Protein AF-A0A3Z6A958-F1 (afdb_monomer)

Radius of gyration: 29.56 Å; Cα contacts (8 Å, |Δi|>4): 292; chains: 1; bounding box: 75×60×80 Å

Structure (mmCIF, N/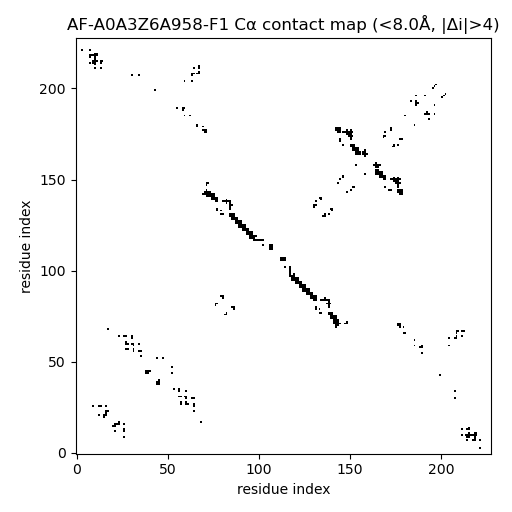CA/C/O backbone):
data_AF-A0A3Z6A958-F1
#
_entry.id   AF-A0A3Z6A958-F1
#
loop_
_atom_site.group_PDB
_atom_site.id
_atom_site.type_symbol
_atom_site.label_atom_id
_atom_site.label_alt_id
_atom_site.label_comp_id
_atom_site.label_asym_id
_atom_site.label_entity_id
_atom_site.label_seq_id
_atom_site.pdbx_PDB_ins_code
_atom_site.Cartn_x
_atom_site.Cartn_y
_atom_site.Cartn_z
_atom_site.occupancy
_atom_site.B_iso_or_equiv
_atom_site.auth_seq_id
_atom_site.auth_comp_id
_atom_site.auth_asym_id
_atom_site.auth_atom_id
_atom_site.pdbx_PDB_model_num
ATOM 1 N N . LEU A 1 1 ? -32.229 -8.978 11.323 1.00 48.47 1 LEU A N 1
ATOM 2 C CA . LEU A 1 1 ? -31.078 -8.411 10.575 1.00 48.47 1 LEU A CA 1
ATOM 3 C C . LEU A 1 1 ? -30.697 -6.966 10.968 1.00 48.47 1 LEU A C 1
ATOM 5 O O . LEU A 1 1 ? -29.760 -6.450 10.383 1.00 48.47 1 LEU A O 1
ATOM 9 N N . GLY A 1 2 ? -31.344 -6.311 11.951 1.00 54.34 2 GLY A N 1
ATOM 10 C CA . GLY A 1 2 ? -31.172 -4.860 12.199 1.00 54.34 2 GLY A CA 1
ATOM 11 C C . GLY A 1 2 ? -30.185 -4.408 13.294 1.00 54.34 2 GLY A C 1
ATOM 12 O O . GLY A 1 2 ? -29.909 -3.221 13.377 1.00 54.34 2 GLY A O 1
ATOM 13 N N . LEU A 1 3 ? -29.645 -5.309 14.132 1.00 41.78 3 LEU A N 1
ATOM 14 C CA . LEU A 1 3 ? -28.742 -4.956 15.256 1.00 41.78 3 LEU A CA 1
ATOM 15 C C . LEU A 1 3 ? -27.307 -5.493 15.099 1.00 41.78 3 LEU A C 1
ATOM 17 O O . LEU A 1 3 ? -26.349 -4.838 15.499 1.00 41.78 3 LEU A O 1
ATOM 21 N N . LEU A 1 4 ? -27.143 -6.674 14.491 1.00 44.53 4 LEU A N 1
ATOM 22 C CA . LEU A 1 4 ? -25.826 -7.264 14.200 1.00 44.53 4 LEU A CA 1
ATOM 23 C C . LEU A 1 4 ? -25.116 -6.545 13.043 1.00 44.53 4 LEU A C 1
ATOM 25 O O . LEU A 1 4 ? -23.900 -6.385 13.072 1.00 44.53 4 LEU A O 1
ATOM 29 N N . THR A 1 5 ? -25.881 -6.041 12.072 1.00 52.69 5 THR A N 1
ATOM 30 C CA . THR A 1 5 ? -25.389 -5.198 10.972 1.00 52.69 5 THR A CA 1
ATOM 31 C C . THR A 1 5 ? -24.894 -3.841 11.468 1.00 52.69 5 THR A C 1
ATOM 33 O O . THR A 1 5 ? -23.894 -3.358 10.958 1.00 52.69 5 THR A O 1
ATOM 36 N N . ALA A 1 6 ? -25.500 -3.268 12.517 1.00 59.22 6 ALA A N 1
ATOM 37 C CA . ALA A 1 6 ? -25.081 -1.979 13.076 1.00 59.22 6 ALA A CA 1
ATOM 38 C C . ALA A 1 6 ? -23.688 -2.038 13.735 1.00 59.22 6 ALA A C 1
ATOM 40 O O . ALA A 1 6 ? -22.902 -1.106 13.601 1.00 59.22 6 ALA A O 1
ATOM 41 N N . LYS A 1 7 ? -23.347 -3.151 14.408 1.00 59.34 7 LYS A N 1
ATOM 42 C CA . LYS A 1 7 ? -22.018 -3.349 15.025 1.00 59.34 7 LYS A CA 1
ATOM 43 C C . LYS A 1 7 ? -20.915 -3.669 14.013 1.00 59.34 7 LYS A C 1
ATOM 45 O O . LYS A 1 7 ? -19.754 -3.425 14.306 1.00 59.34 7 LYS A O 1
ATOM 50 N N . ALA A 1 8 ? -21.267 -4.214 12.849 1.00 79.75 8 ALA A N 1
ATOM 51 C CA . ALA A 1 8 ? -20.329 -4.575 11.785 1.00 79.75 8 ALA A CA 1
ATOM 52 C C . ALA A 1 8 ? -20.309 -3.570 10.617 1.00 79.75 8 ALA A C 1
ATOM 54 O O . ALA A 1 8 ? -19.552 -3.767 9.669 1.00 79.75 8 ALA A O 1
ATOM 55 N N . ALA A 1 9 ? -21.128 -2.512 10.669 1.00 86.81 9 ALA A N 1
ATOM 56 C CA . ALA A 1 9 ? -21.375 -1.604 9.547 1.00 86.81 9 ALA A CA 1
ATOM 57 C C . ALA A 1 9 ? -20.080 -1.027 8.961 1.00 86.81 9 ALA A C 1
ATOM 59 O O . ALA A 1 9 ? -19.854 -1.122 7.760 1.00 86.81 9 ALA A O 1
ATOM 60 N N . VAL A 1 10 ? -19.182 -0.540 9.823 1.00 90.25 10 VAL A N 1
ATOM 61 C CA . VAL A 1 10 ? -17.884 0.016 9.411 1.00 90.25 10 VAL A CA 1
ATOM 62 C C . VAL A 1 10 ? -17.030 -1.026 8.687 1.00 90.25 10 VAL A C 1
ATOM 64 O O . VAL A 1 10 ? -16.461 -0.728 7.642 1.00 90.25 10 VAL A O 1
ATOM 67 N N . GLY A 1 11 ? -16.945 -2.252 9.210 1.00 90.44 11 GLY A N 1
ATOM 68 C CA . GLY A 1 11 ? -16.183 -3.332 8.579 1.00 90.44 11 GLY A CA 1
ATOM 69 C C . GLY A 1 11 ? -16.756 -3.760 7.225 1.00 90.44 11 GLY A C 1
ATOM 70 O O . GLY A 1 11 ? -15.995 -4.030 6.295 1.00 90.44 11 GLY A O 1
ATOM 71 N N . ILE A 1 12 ? -18.086 -3.761 7.087 1.00 89.44 12 ILE A N 1
ATOM 72 C CA . ILE A 1 12 ? -18.773 -4.031 5.815 1.00 89.44 12 ILE A CA 1
ATOM 73 C C . ILE A 1 12 ? -18.492 -2.906 4.810 1.00 89.44 12 ILE A C 1
ATOM 75 O O . ILE A 1 12 ? -18.121 -3.182 3.671 1.00 89.44 12 ILE A O 1
ATOM 79 N N . GLU A 1 13 ? -18.618 -1.644 5.219 1.00 91.19 13 GLU A N 1
ATOM 80 C CA . GLU A 1 13 ? -18.316 -0.493 4.362 1.00 91.19 13 GLU A CA 1
ATOM 81 C C . GLU A 1 13 ? -16.844 -0.461 3.939 1.00 91.19 13 GLU A C 1
ATOM 83 O O . GLU A 1 13 ? -16.556 -0.219 2.768 1.00 91.19 13 GLU A O 1
ATOM 88 N N . LEU A 1 14 ? -15.915 -0.772 4.849 1.00 91.38 14 LEU A N 1
ATOM 89 C CA . LEU A 1 14 ? -14.487 -0.922 4.556 1.00 91.38 14 LEU A CA 1
ATOM 90 C C . LEU A 1 14 ? -14.254 -1.961 3.455 1.00 91.38 14 LEU A C 1
ATOM 92 O O . LEU A 1 14 ? -13.566 -1.670 2.473 1.00 91.38 14 LEU A O 1
ATOM 96 N N . TYR A 1 15 ? -14.867 -3.141 3.590 1.00 88.81 15 TYR A N 1
ATOM 97 C CA . TYR A 1 15 ? -14.778 -4.212 2.600 1.00 88.81 15 TYR A CA 1
ATOM 98 C C . TYR A 1 15 ? -15.349 -3.786 1.239 1.00 88.81 15 TYR A C 1
ATOM 100 O O . TYR A 1 15 ? -14.692 -3.949 0.209 1.00 88.81 15 TYR A O 1
ATOM 108 N N . LEU A 1 16 ? -16.546 -3.195 1.224 1.00 89.38 16 LEU A N 1
ATOM 109 C CA . LEU A 1 16 ? -17.213 -2.756 -0.005 1.00 89.38 16 LEU A CA 1
ATOM 110 C C . LEU A 1 16 ? -16.473 -1.600 -0.693 1.00 89.38 16 LEU A C 1
ATOM 112 O O . LEU A 1 16 ? -16.368 -1.589 -1.920 1.00 89.38 16 LEU A O 1
ATOM 116 N N . ALA A 1 17 ? -15.921 -0.656 0.071 1.00 90.81 17 ALA A N 1
ATOM 117 C CA . ALA A 1 17 ? -15.109 0.438 -0.457 1.00 90.81 17 ALA A CA 1
ATOM 118 C C . ALA A 1 17 ? -13.789 -0.081 -1.047 1.00 90.81 17 ALA A C 1
ATOM 120 O O . ALA A 1 17 ? -13.405 0.300 -2.151 1.00 90.81 17 ALA A O 1
ATOM 121 N N . LYS A 1 18 ? -13.120 -1.014 -0.359 1.00 89.06 18 LYS A N 1
ATOM 122 C CA . LYS A 1 18 ? -11.917 -1.706 -0.855 1.00 89.06 18 LYS A CA 1
ATOM 123 C C . LYS A 1 18 ? -12.186 -2.508 -2.133 1.00 89.06 18 LYS A C 1
ATOM 125 O O . LYS A 1 18 ? -11.318 -2.571 -3.001 1.00 89.06 18 LYS A O 1
ATOM 130 N N . ALA A 1 19 ? -13.376 -3.097 -2.262 1.00 86.62 19 ALA A N 1
ATOM 131 C CA . ALA A 1 19 ? -13.821 -3.794 -3.469 1.00 86.62 19 ALA A CA 1
ATOM 132 C C . ALA A 1 19 ? -14.241 -2.845 -4.611 1.00 86.62 19 ALA A C 1
ATOM 134 O O . ALA A 1 19 ? -14.489 -3.310 -5.722 1.00 86.62 19 ALA A O 1
ATOM 135 N N . GLY A 1 20 ? -14.323 -1.533 -4.359 1.00 86.75 20 GLY A N 1
ATOM 136 C CA . GLY A 1 20 ? -14.769 -0.535 -5.335 1.00 86.75 20 GLY A CA 1
ATOM 137 C C . GLY A 1 20 ? -16.283 -0.511 -5.566 1.00 86.75 20 GLY A C 1
ATOM 138 O O . GLY A 1 20 ? -16.735 0.076 -6.544 1.00 86.75 20 GLY A O 1
ATOM 139 N N . VAL A 1 21 ? -17.065 -1.148 -4.690 1.00 89.31 21 VAL A N 1
ATOM 140 C CA . VAL A 1 21 ? -18.536 -1.169 -4.757 1.00 89.31 21 VAL A CA 1
ATOM 141 C C . VAL A 1 21 ? -19.130 0.103 -4.149 1.00 89.31 21 VAL A C 1
ATOM 143 O O . VAL A 1 21 ? -20.120 0.626 -4.654 1.00 89.31 21 VAL A O 1
ATOM 146 N N . LEU A 1 22 ? -18.522 0.612 -3.073 1.00 89.25 22 LEU A N 1
ATOM 147 C CA . LEU A 1 22 ? -18.908 1.867 -2.427 1.00 89.25 22 LEU A CA 1
ATOM 148 C C . LEU A 1 22 ? -17.830 2.937 -2.597 1.00 89.25 22 LEU A C 1
ATOM 150 O O . LEU A 1 22 ? -16.647 2.638 -2.753 1.00 89.25 22 LEU A O 1
ATOM 154 N N . SER A 1 23 ? -18.251 4.201 -2.517 1.00 91.88 23 SER A N 1
ATOM 155 C CA . SER A 1 23 ? -17.326 5.330 -2.434 1.00 91.88 23 SER A CA 1
ATOM 156 C C . SER A 1 23 ? -16.465 5.232 -1.174 1.00 91.88 23 SER A C 1
ATOM 158 O O . SER A 1 23 ? -16.969 4.975 -0.080 1.00 91.88 23 SER A O 1
ATOM 160 N N . SER A 1 24 ? -15.167 5.500 -1.314 1.00 92.88 24 SER A N 1
ATOM 161 C CA . SER A 1 24 ? -14.236 5.537 -0.187 1.00 92.88 24 SER A CA 1
ATOM 162 C C . SER A 1 24 ? -14.403 6.760 0.714 1.00 92.88 24 SER A C 1
ATOM 164 O O . SER A 1 24 ? -13.847 6.765 1.807 1.00 92.88 24 SER A O 1
ATOM 166 N N . GLU A 1 25 ? -15.145 7.791 0.294 1.00 93.62 25 GLU A N 1
ATOM 167 C CA . GLU A 1 25 ? -15.246 9.066 1.0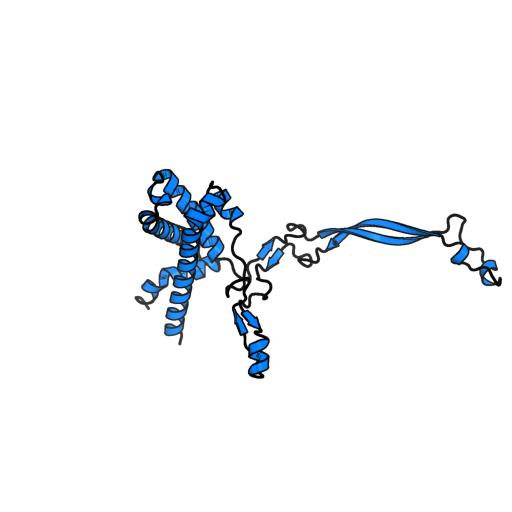24 1.00 93.62 25 GLU A CA 1
ATOM 168 C C . GLU A 1 25 ? -15.798 8.896 2.446 1.00 93.62 25 GLU A C 1
ATOM 170 O O . GLU A 1 25 ? -15.219 9.423 3.395 1.00 93.62 25 GLU A O 1
ATOM 175 N N . ASN A 1 26 ? -16.850 8.090 2.626 1.00 91.06 26 ASN A N 1
ATOM 176 C CA . ASN A 1 26 ? -17.442 7.842 3.948 1.00 91.06 26 ASN A CA 1
ATOM 177 C C . ASN A 1 26 ? -16.449 7.155 4.895 1.00 91.06 26 ASN A C 1
ATOM 179 O O . ASN A 1 26 ? -16.309 7.539 6.056 1.00 91.06 26 ASN A O 1
ATOM 183 N N . ILE A 1 27 ? -15.704 6.175 4.382 1.00 94.25 27 ILE A N 1
ATOM 184 C CA . ILE A 1 27 ? -14.690 5.461 5.157 1.00 94.25 27 ILE A CA 1
ATOM 185 C C . ILE A 1 27 ? -13.481 6.348 5.455 1.00 94.25 27 ILE A C 1
ATOM 187 O O . ILE A 1 27 ? -12.953 6.306 6.566 1.00 94.25 27 ILE A O 1
ATOM 191 N N . ILE A 1 28 ? -13.046 7.180 4.510 1.00 96.56 28 ILE A N 1
ATOM 192 C CA . ILE A 1 28 ? -11.968 8.148 4.744 1.00 96.56 28 ILE A CA 1
ATOM 193 C C . ILE A 1 28 ? -12.396 9.152 5.823 1.00 96.56 28 ILE A C 1
ATOM 195 O O . ILE A 1 28 ? -11.613 9.423 6.736 1.00 96.56 28 ILE A O 1
ATOM 199 N N . ALA A 1 29 ? -13.640 9.638 5.780 1.00 95.88 29 ALA A N 1
ATOM 200 C CA . ALA A 1 29 ? -14.200 10.510 6.810 1.00 95.88 29 ALA A CA 1
ATOM 201 C C . ALA A 1 29 ? -14.260 9.818 8.183 1.00 95.88 29 ALA A C 1
ATOM 203 O O . ALA A 1 29 ? -13.849 10.406 9.184 1.00 95.88 29 ALA A O 1
ATOM 204 N N . TYR A 1 30 ? -14.678 8.549 8.234 1.00 95.56 30 TYR A N 1
ATOM 205 C CA . TYR A 1 30 ? -14.645 7.742 9.457 1.00 95.56 30 TYR A CA 1
ATOM 206 C C . TYR A 1 30 ? -13.220 7.588 10.015 1.00 95.56 30 TYR A C 1
ATOM 208 O O . TYR A 1 30 ? -12.985 7.834 11.200 1.00 95.56 30 TYR A O 1
ATOM 216 N N . ILE A 1 31 ? -12.246 7.228 9.171 1.00 97.50 31 ILE A N 1
ATOM 217 C CA . ILE A 1 31 ? -10.840 7.081 9.579 1.00 97.50 31 ILE A CA 1
ATOM 218 C C . ILE A 1 31 ? -10.300 8.413 10.100 1.00 97.50 31 ILE A C 1
ATOM 220 O O . ILE A 1 31 ? -9.574 8.430 11.097 1.00 97.50 31 ILE A O 1
ATOM 224 N N . ARG A 1 32 ? -10.658 9.529 9.457 1.00 97.50 32 ARG A N 1
ATOM 225 C CA . ARG A 1 32 ? -10.279 10.868 9.906 1.00 97.50 32 ARG A CA 1
ATOM 226 C C . ARG A 1 32 ? -10.864 11.183 11.282 1.00 97.50 32 ARG A C 1
ATOM 228 O O . ARG A 1 32 ? -10.101 11.590 12.153 1.00 97.50 32 ARG A O 1
ATOM 235 N N . LEU A 1 33 ? -12.156 10.942 11.505 1.00 96.12 33 LEU A N 1
ATOM 236 C CA . LEU A 1 33 ? -12.799 11.144 12.809 1.00 96.12 33 LEU A CA 1
ATOM 237 C C . LEU A 1 33 ? -12.119 10.303 13.902 1.00 96.12 33 LEU A C 1
ATOM 239 O O . LEU A 1 33 ? -11.798 10.797 14.983 1.00 96.12 33 LEU A O 1
ATOM 243 N N . LEU A 1 34 ? -11.826 9.035 13.602 1.00 96.19 34 LEU A N 1
ATOM 244 C CA . LEU A 1 34 ? -11.089 8.152 14.504 1.00 96.19 34 LEU A CA 1
ATOM 245 C C . LEU A 1 34 ? -9.675 8.682 14.794 1.00 96.19 34 LEU A C 1
ATOM 247 O O . LEU A 1 34 ? -9.185 8.591 15.924 1.00 96.19 34 LEU A O 1
ATOM 251 N N . ALA A 1 35 ? -9.002 9.228 13.782 1.00 97.25 35 ALA A N 1
ATOM 252 C CA . ALA A 1 35 ? -7.685 9.823 13.932 1.00 97.25 35 ALA A CA 1
ATOM 253 C C . ALA A 1 35 ? -7.737 11.101 14.787 1.00 97.25 35 ALA A C 1
ATOM 255 O O . ALA A 1 35 ? -6.880 11.270 15.651 1.00 97.25 35 ALA A O 1
ATOM 256 N N . GLU A 1 36 ? -8.752 11.950 14.623 1.00 96.12 36 GLU A N 1
ATOM 257 C CA . GLU A 1 36 ? -8.987 13.138 15.456 1.00 96.12 36 GLU A CA 1
ATOM 258 C C . GLU A 1 36 ? -9.175 12.746 16.933 1.00 96.12 36 GLU A C 1
ATOM 260 O O . GLU A 1 36 ? -8.440 13.237 17.791 1.00 96.12 36 GLU A O 1
ATOM 265 N N . GLN A 1 37 ? -10.025 11.756 17.225 1.00 95.00 37 GLN A N 1
ATOM 266 C CA . GLN A 1 37 ? -10.220 11.233 18.590 1.00 95.00 37 GLN A CA 1
ATOM 267 C C . GLN A 1 37 ? -8.934 10.655 19.206 1.00 95.00 37 GLN A C 1
ATOM 269 O O . GLN A 1 37 ? -8.675 10.764 20.407 1.00 95.00 37 GLN A O 1
ATOM 274 N N . ARG A 1 38 ? -8.101 9.984 18.402 1.00 95.88 38 ARG A N 1
ATOM 275 C CA . ARG A 1 38 ? -6.829 9.414 18.881 1.00 95.88 38 ARG A CA 1
ATOM 276 C C . ARG A 1 38 ? -5.724 10.469 18.995 1.00 95.88 38 ARG A C 1
ATOM 278 O O . ARG A 1 38 ? -4.792 10.268 19.778 1.00 95.88 38 ARG A O 1
ATOM 285 N N . ALA A 1 39 ? -5.813 11.575 18.257 1.00 95.00 39 ALA A N 1
ATOM 286 C CA . ALA A 1 39 ? -4.815 12.642 18.244 1.00 95.00 39 ALA A CA 1
ATOM 287 C C . ALA A 1 39 ? -4.707 13.375 19.591 1.00 95.00 39 ALA A C 1
ATOM 289 O O . ALA A 1 39 ? -3.616 13.818 19.951 1.00 95.00 39 ALA A O 1
ATOM 290 N N . GLU A 1 40 ? -5.785 13.439 20.375 1.00 90.81 40 GLU A N 1
ATOM 291 C CA . GLU A 1 40 ? -5.794 14.057 21.713 1.00 90.81 40 GLU A CA 1
ATOM 292 C C . GLU A 1 40 ? -4.805 13.398 22.684 1.00 90.81 40 GLU A C 1
ATOM 294 O O . GLU A 1 40 ? -4.176 14.059 23.514 1.00 90.81 40 GLU A O 1
ATOM 299 N N . ARG A 1 41 ? -4.612 12.083 22.542 1.00 92.75 41 ARG A N 1
ATOM 300 C CA . ARG A 1 41 ? -3.676 11.286 23.352 1.00 92.75 41 ARG A CA 1
ATOM 301 C C . ARG A 1 41 ? -2.268 11.237 22.759 1.00 92.75 41 ARG A C 1
ATOM 303 O O . ARG A 1 41 ? -1.384 10.592 23.318 1.00 92.75 41 ARG A O 1
ATOM 310 N N . HIS A 1 42 ? -2.040 11.911 21.635 1.00 95.25 42 HIS A N 1
ATOM 311 C CA . HIS A 1 42 ? -0.789 11.862 20.900 1.00 95.25 42 HIS A CA 1
ATOM 312 C C . HIS A 1 42 ? -0.013 13.178 21.025 1.00 95.25 42 HIS A C 1
ATOM 314 O O . HIS A 1 42 ? -0.391 14.195 20.449 1.00 95.25 42 HIS A O 1
ATOM 320 N N . GLY A 1 43 ? 1.139 13.150 21.702 1.00 93.50 43 GLY A N 1
ATOM 321 C CA . GLY A 1 43 ? 1.896 14.356 22.067 1.00 93.50 43 GLY A CA 1
ATOM 322 C C . GLY A 1 43 ? 2.193 15.325 20.913 1.00 93.50 43 GLY A C 1
ATOM 323 O O . GLY A 1 43 ? 1.948 16.519 21.058 1.00 93.50 43 GLY A O 1
ATOM 324 N N . ALA A 1 44 ? 2.687 14.834 19.768 1.00 94.25 44 ALA A N 1
ATOM 325 C CA . ALA A 1 44 ? 3.006 15.694 18.619 1.00 94.25 44 ALA A CA 1
ATOM 326 C C . ALA A 1 44 ? 1.750 16.280 17.942 1.00 94.25 44 ALA A C 1
ATOM 328 O O . ALA A 1 44 ? 1.671 17.487 17.742 1.00 94.25 44 ALA A O 1
ATOM 329 N N . LEU A 1 45 ? 0.744 15.443 17.657 1.00 95.62 45 LEU A N 1
ATOM 330 C CA . LEU A 1 45 ? -0.536 15.863 17.079 1.00 95.62 45 LEU A CA 1
ATOM 331 C C . LEU A 1 45 ? -1.280 16.865 17.974 1.00 95.62 45 LEU A C 1
ATOM 333 O O . LEU A 1 45 ? -1.787 17.862 17.471 1.00 95.62 45 LEU A O 1
ATOM 337 N N . ARG A 1 46 ? -1.297 16.660 19.297 1.00 95.75 46 ARG A N 1
ATOM 338 C CA . ARG A 1 46 ? -1.954 17.572 20.248 1.00 95.75 46 ARG A CA 1
ATOM 339 C C . ARG A 1 46 ? -1.362 18.984 20.227 1.00 95.75 46 ARG A C 1
ATOM 341 O O . ARG A 1 46 ? -2.099 19.944 20.403 1.00 95.75 46 ARG A O 1
ATOM 348 N N . LYS A 1 47 ? -0.047 19.107 20.011 1.00 94.88 47 LYS A N 1
ATOM 349 C CA . LYS A 1 47 ? 0.667 20.395 19.954 1.00 94.88 47 LYS A CA 1
ATOM 350 C C . LYS A 1 47 ? 0.499 21.133 18.622 1.00 94.88 47 LYS A C 1
ATOM 352 O O . LYS A 1 47 ? 0.881 22.295 18.537 1.00 94.88 47 LYS A O 1
ATOM 357 N N . MET A 1 48 ? -0.017 20.478 17.581 1.00 95.81 48 MET A N 1
ATOM 358 C CA . MET A 1 48 ? -0.266 21.141 16.304 1.00 95.81 48 MET A CA 1
ATOM 359 C C . MET A 1 48 ? -1.494 22.048 16.374 1.00 95.81 48 MET A C 1
ATOM 361 O O . MET A 1 48 ? -2.510 21.693 16.970 1.00 95.81 48 MET A O 1
ATOM 365 N N . GLU A 1 49 ? -1.394 23.187 15.690 1.00 96.06 49 GLU A N 1
ATOM 366 C CA . GLU A 1 49 ? -2.506 24.098 15.418 1.00 96.06 49 GLU A CA 1
ATOM 367 C C . GLU A 1 49 ? -3.673 23.349 14.759 1.00 96.06 49 GLU A C 1
ATOM 369 O O . GLU A 1 49 ? -3.459 22.524 13.868 1.00 96.06 49 GLU A O 1
ATOM 374 N N . GLU A 1 50 ? -4.904 23.651 15.167 1.00 93.75 50 GLU A N 1
ATOM 375 C CA . GLU A 1 50 ? -6.105 22.915 14.763 1.00 93.75 50 GLU A CA 1
ATOM 376 C C . GLU A 1 50 ? -6.290 22.833 13.240 1.00 93.75 50 GLU A C 1
ATOM 378 O O . GLU A 1 50 ? -6.473 21.738 12.703 1.00 93.75 50 GLU A O 1
ATOM 383 N N . GLY A 1 51 ? -6.145 23.952 12.522 1.00 94.56 51 GLY A N 1
ATOM 384 C CA . GLY A 1 51 ? -6.281 23.978 11.062 1.00 94.56 51 GLY A CA 1
ATOM 385 C C . GLY A 1 51 ? -5.225 23.131 10.340 1.00 94.56 51 GLY A C 1
ATOM 386 O O . GLY A 1 51 ? -5.530 22.429 9.373 1.00 94.56 51 GLY A O 1
ATOM 387 N N . LYS A 1 52 ? -3.980 23.136 10.838 1.00 95.69 52 LYS A N 1
ATOM 388 C CA . LYS A 1 52 ? -2.893 22.291 10.311 1.00 95.69 52 LYS A CA 1
ATOM 389 C C . LYS A 1 52 ? -3.122 20.821 10.647 1.00 95.69 52 LYS A C 1
ATOM 391 O O . LYS A 1 52 ? -2.964 19.967 9.777 1.00 95.69 52 LYS A O 1
ATOM 396 N N . ARG A 1 53 ? -3.534 20.530 11.883 1.00 96.56 53 ARG A N 1
ATOM 397 C CA . ARG A 1 53 ? -3.843 19.179 12.361 1.00 96.56 53 ARG A CA 1
ATOM 398 C C . ARG A 1 53 ? -4.963 18.547 11.541 1.00 96.56 53 ARG A C 1
ATOM 400 O O . ARG A 1 53 ? -4.809 17.410 11.116 1.00 96.56 53 ARG A O 1
ATOM 407 N N . SER A 1 54 ? -6.035 19.286 11.267 1.00 96.00 54 SER A N 1
ATOM 408 C CA . SER A 1 54 ? -7.159 18.816 10.451 1.00 96.00 54 SER A CA 1
ATOM 409 C C . SER A 1 54 ? -6.707 18.382 9.048 1.00 96.00 54 SER A C 1
ATOM 411 O O . SER A 1 54 ? -6.922 17.236 8.655 1.00 96.00 54 SER A O 1
ATOM 413 N N . LYS A 1 55 ? -5.957 19.234 8.330 1.00 97.12 55 LYS A N 1
ATOM 414 C CA . LYS A 1 55 ? -5.401 18.898 7.000 1.00 97.12 55 LYS A CA 1
ATOM 415 C C . LYS A 1 55 ? -4.429 17.713 7.042 1.00 97.12 55 LYS A C 1
ATOM 417 O O . LYS A 1 55 ? -4.437 16.860 6.151 1.00 97.12 55 LYS A O 1
ATOM 422 N N . PHE A 1 56 ? -3.592 17.657 8.078 1.00 97.81 56 PHE A N 1
ATOM 423 C CA . PHE A 1 56 ? -2.642 16.567 8.291 1.00 97.81 56 PHE A CA 1
ATOM 424 C C . PHE A 1 56 ? -3.359 15.225 8.489 1.00 97.81 56 PHE A C 1
ATOM 426 O O . PHE A 1 56 ? -2.989 14.229 7.866 1.00 97.81 56 PHE A O 1
ATOM 433 N N . LEU A 1 57 ? -4.407 15.198 9.318 1.00 97.88 57 LEU A N 1
ATOM 434 C CA . LEU A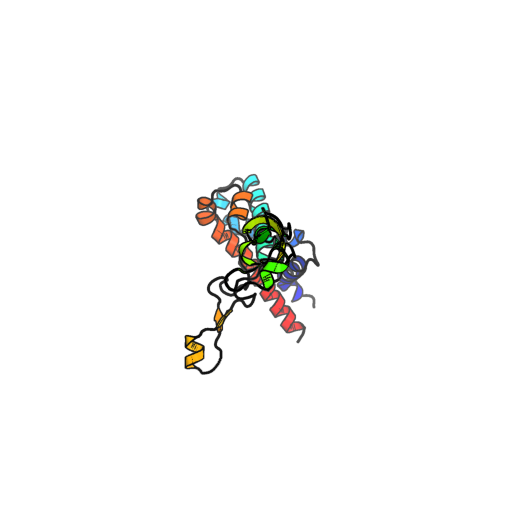 1 57 ? -5.200 13.998 9.583 1.00 97.88 57 LEU A CA 1
ATOM 435 C C . LEU A 1 57 ? -6.063 13.590 8.384 1.00 97.88 57 LEU A C 1
ATOM 437 O O . LEU A 1 57 ? -6.185 12.394 8.135 1.00 97.88 57 LEU A O 1
ATOM 441 N N . ASP A 1 58 ? -6.580 14.541 7.601 1.00 97.81 58 ASP A N 1
ATOM 442 C CA . ASP A 1 58 ? -7.268 14.250 6.333 1.00 97.81 58 ASP A CA 1
ATOM 443 C C . ASP A 1 58 ? -6.341 13.516 5.353 1.00 97.81 58 ASP A C 1
ATOM 445 O O . ASP A 1 58 ? -6.659 12.435 4.854 1.00 97.81 58 ASP A O 1
ATOM 449 N N . THR A 1 59 ? -5.133 14.054 5.158 1.00 98.19 59 THR A N 1
ATOM 450 C CA . THR A 1 59 ? -4.114 13.439 4.296 1.00 98.19 59 THR A CA 1
ATOM 451 C C . THR A 1 59 ? -3.732 12.057 4.822 1.00 98.19 59 THR A C 1
ATOM 453 O O . THR A 1 59 ? -3.677 11.085 4.066 1.00 98.19 59 THR A O 1
ATOM 456 N N . MET A 1 60 ? -3.518 11.940 6.134 1.00 98.00 60 MET A N 1
ATOM 457 C CA . MET A 1 60 ? -3.196 10.672 6.778 1.00 98.00 60 MET A CA 1
ATOM 458 C C . MET A 1 60 ? -4.299 9.629 6.576 1.00 98.00 60 MET A C 1
ATOM 460 O O . MET A 1 60 ? -3.981 8.496 6.222 1.00 98.00 60 MET A O 1
ATOM 464 N N . ALA A 1 61 ? -5.571 9.998 6.741 1.00 98.00 61 ALA A N 1
ATOM 465 C CA . ALA A 1 61 ? -6.710 9.097 6.580 1.00 98.00 61 ALA A CA 1
ATOM 466 C C . ALA A 1 61 ? -6.801 8.521 5.159 1.00 98.00 61 ALA A C 1
ATOM 468 O O . ALA A 1 61 ? -6.989 7.313 4.998 1.00 98.00 61 ALA A O 1
ATOM 469 N N . ARG A 1 62 ? -6.560 9.344 4.128 1.00 97.75 62 ARG A N 1
ATOM 470 C CA . ARG A 1 62 ? -6.496 8.878 2.730 1.00 97.75 62 ARG A CA 1
ATOM 471 C C . ARG A 1 62 ? -5.394 7.839 2.525 1.00 97.75 62 ARG A C 1
ATOM 473 O O . ARG A 1 62 ? -5.621 6.811 1.889 1.00 97.75 62 ARG A O 1
ATOM 480 N N . TYR A 1 63 ? -4.206 8.073 3.086 1.00 97.31 63 TYR A N 1
ATOM 481 C CA . TYR A 1 63 ? -3.101 7.112 3.001 1.00 97.31 63 TYR A CA 1
ATOM 482 C C . TYR A 1 63 ? -3.348 5.846 3.825 1.00 97.31 63 TYR A C 1
ATOM 484 O O . TYR A 1 63 ? -2.947 4.769 3.387 1.00 97.31 63 TYR A O 1
ATOM 492 N N . VAL A 1 64 ? -4.022 5.950 4.975 1.00 96.81 64 VAL A N 1
ATOM 493 C CA . VAL A 1 64 ? -4.444 4.790 5.775 1.00 96.81 64 VAL A CA 1
ATOM 494 C C . VAL A 1 64 ? -5.388 3.925 4.953 1.00 96.81 64 VAL A C 1
ATOM 496 O O . VAL A 1 64 ? -5.120 2.736 4.802 1.00 96.81 64 VAL A O 1
ATOM 499 N N . PHE A 1 65 ? -6.442 4.510 4.372 1.00 95.69 65 PHE A N 1
ATOM 500 C CA . PHE A 1 65 ? -7.385 3.763 3.541 1.00 95.69 65 PHE A CA 1
ATOM 501 C C . PHE A 1 65 ? -6.696 3.141 2.326 1.00 95.69 65 PHE A C 1
ATOM 503 O O . PHE A 1 65 ? -6.934 1.976 2.010 1.00 95.69 65 PHE A O 1
ATOM 510 N N . ARG A 1 66 ? -5.799 3.882 1.667 1.00 93.69 66 ARG A N 1
ATOM 511 C CA . ARG A 1 66 ? -5.037 3.370 0.525 1.00 93.69 66 ARG A CA 1
ATOM 512 C C . ARG A 1 66 ? -4.163 2.177 0.904 1.00 93.69 66 ARG A C 1
ATOM 514 O O . ARG A 1 66 ? -4.135 1.203 0.164 1.00 93.69 66 ARG A O 1
ATOM 521 N N . ASP A 1 67 ? -3.457 2.248 2.027 1.00 92.75 67 ASP A N 1
ATOM 522 C CA . ASP A 1 67 ? -2.587 1.172 2.508 1.00 92.75 67 ASP A CA 1
ATOM 523 C C . ASP A 1 67 ? -3.383 -0.051 2.987 1.00 92.75 67 ASP A C 1
ATOM 525 O O . ASP A 1 67 ? -3.017 -1.183 2.673 1.00 92.75 67 ASP A O 1
ATOM 529 N N . TYR A 1 68 ? -4.504 0.185 3.671 1.00 91.81 68 TYR A N 1
ATOM 530 C CA . TYR A 1 68 ? -5.485 -0.834 4.045 1.00 91.81 68 TYR A CA 1
ATOM 531 C C . TYR A 1 68 ? -6.063 -1.558 2.816 1.00 91.81 68 TYR A C 1
ATOM 533 O O . TYR A 1 68 ? -6.141 -2.788 2.799 1.00 91.81 68 TYR A O 1
ATOM 541 N N . SER A 1 69 ? -6.424 -0.801 1.776 1.00 90.56 69 SER A N 1
ATOM 542 C CA . SER A 1 69 ? -7.072 -1.316 0.563 1.00 90.56 69 SER A CA 1
ATOM 543 C C . SER A 1 69 ? -6.117 -2.058 -0.371 1.00 90.56 69 SER A C 1
ATOM 545 O O . SER A 1 69 ? -6.560 -2.717 -1.314 1.00 90.56 69 SER A O 1
ATOM 547 N N . LEU A 1 70 ? -4.803 -1.983 -0.130 1.00 87.75 70 LEU A N 1
ATOM 548 C CA . LEU A 1 70 ? -3.857 -2.829 -0.844 1.00 87.75 70 LEU A CA 1
ATOM 549 C C . LEU A 1 70 ? -4.167 -4.303 -0.574 1.00 87.75 70 LEU A C 1
ATOM 551 O O . LEU A 1 70 ? -4.509 -4.709 0.532 1.00 87.75 70 LEU A O 1
ATOM 555 N N . SER A 1 71 ? -3.981 -5.121 -1.599 1.00 79.50 71 SER A N 1
ATOM 556 C CA . SER A 1 71 ? -4.038 -6.574 -1.513 1.00 79.50 71 SER A CA 1
ATOM 557 C C . SER A 1 71 ? -2.939 -7.185 -2.374 1.00 79.50 71 SER A C 1
ATOM 559 O O . SER A 1 71 ? -2.309 -6.500 -3.183 1.00 79.50 71 SER A O 1
ATOM 561 N N . ALA A 1 72 ? -2.737 -8.497 -2.258 1.00 74.94 72 ALA A N 1
ATOM 562 C CA . ALA A 1 72 ? -1.849 -9.225 -3.164 1.00 74.94 72 ALA A CA 1
ATOM 563 C C . ALA A 1 72 ? -2.322 -9.180 -4.630 1.00 74.94 72 ALA A C 1
ATOM 565 O O . ALA A 1 72 ? -1.516 -9.376 -5.535 1.00 74.94 72 ALA A O 1
ATOM 566 N N . ALA A 1 73 ? -3.609 -8.910 -4.874 1.00 74.56 73 ALA A N 1
ATOM 567 C CA . ALA A 1 73 ? -4.175 -8.793 -6.213 1.00 74.56 73 ALA A CA 1
ATOM 568 C C . ALA A 1 73 ? -4.089 -7.371 -6.788 1.00 74.56 73 ALA A C 1
ATOM 570 O O . ALA A 1 73 ? -4.224 -7.211 -8.000 1.00 74.56 73 ALA A O 1
ATOM 571 N N . SER A 1 74 ? -3.843 -6.352 -5.955 1.00 80.75 74 SER A N 1
ATOM 572 C CA . SER A 1 74 ? -3.713 -4.967 -6.414 1.00 80.75 74 SER A CA 1
ATOM 573 C C . SER A 1 74 ? -2.627 -4.862 -7.482 1.00 80.75 74 SER A C 1
ATOM 575 O O . SER A 1 74 ? -1.550 -5.438 -7.337 1.00 80.75 74 SER A O 1
ATOM 577 N N . LEU A 1 75 ? -2.895 -4.127 -8.557 1.00 84.56 75 LEU A N 1
ATOM 578 C CA . LEU A 1 75 ? -1.929 -3.926 -9.632 1.00 84.56 75 LEU A CA 1
ATOM 579 C C . LEU A 1 75 ? -1.064 -2.704 -9.331 1.00 84.56 75 LEU A C 1
ATOM 581 O O . LEU A 1 75 ? -1.569 -1.640 -8.983 1.00 84.56 75 LEU A O 1
ATOM 585 N N . VAL A 1 76 ? 0.248 -2.860 -9.473 1.00 87.06 76 VAL A N 1
ATOM 586 C CA . VAL A 1 76 ? 1.232 -1.787 -9.313 1.00 87.06 76 VAL A CA 1
ATOM 587 C C . VAL A 1 76 ? 1.990 -1.642 -10.618 1.00 87.06 76 VAL A C 1
ATOM 589 O O . VAL A 1 76 ? 2.355 -2.634 -11.252 1.00 87.06 76 VAL A O 1
ATOM 592 N N . THR A 1 77 ? 2.244 -0.403 -11.027 1.00 89.81 77 THR A N 1
ATOM 593 C CA . THR A 1 77 ? 3.043 -0.103 -12.216 1.00 89.81 77 THR A CA 1
ATOM 594 C C . THR A 1 77 ? 4.390 -0.819 -12.146 1.00 89.81 77 THR A C 1
ATOM 596 O O . THR A 1 77 ? 5.078 -0.784 -11.123 1.00 89.81 77 THR A O 1
ATOM 599 N N . CYS A 1 78 ? 4.773 -1.488 -13.234 1.00 91.19 78 CYS A N 1
ATOM 600 C CA . CYS A 1 78 ? 6.021 -2.237 -13.287 1.00 91.19 78 CYS A CA 1
ATOM 601 C C . CYS A 1 78 ? 7.207 -1.294 -13.055 1.00 91.19 78 CYS A C 1
ATOM 603 O O . CYS A 1 78 ? 7.378 -0.324 -13.788 1.00 91.19 78 CYS A O 1
ATOM 605 N N . SER A 1 79 ? 8.055 -1.597 -12.072 1.00 89.31 79 SER A N 1
ATOM 606 C CA . SER A 1 79 ? 9.232 -0.781 -11.756 1.00 89.31 79 SER A CA 1
ATOM 607 C C . SER A 1 79 ? 10.330 -0.848 -12.814 1.00 89.31 79 SER A C 1
ATOM 609 O O . SER A 1 79 ? 11.204 0.004 -12.811 1.00 89.31 79 SER A O 1
ATOM 611 N N . SER A 1 80 ? 10.322 -1.871 -13.675 1.00 91.38 80 SER A N 1
ATOM 612 C CA . SER A 1 80 ? 11.353 -2.063 -14.701 1.00 91.38 80 SER A CA 1
ATOM 613 C C . SER A 1 80 ? 11.066 -1.292 -15.985 1.00 91.38 80 SER A C 1
ATOM 615 O O . SER A 1 80 ? 11.998 -0.804 -16.604 1.00 91.38 80 SER A O 1
ATOM 617 N N . CYS A 1 81 ? 9.800 -1.191 -16.401 1.00 92.94 81 CYS A N 1
ATOM 618 C CA . CYS A 1 81 ? 9.420 -0.450 -17.610 1.00 92.94 81 CYS A CA 1
ATOM 619 C C . CYS A 1 81 ? 8.587 0.802 -17.321 1.00 92.94 81 CYS A C 1
ATOM 621 O O . CYS A 1 81 ? 8.137 1.448 -18.256 1.00 92.94 81 CYS A O 1
ATOM 623 N N . HIS A 1 82 ? 8.281 1.104 -16.057 1.00 92.00 82 HIS A N 1
ATOM 624 C CA . HIS A 1 82 ? 7.443 2.241 -15.650 1.00 92.00 82 HIS A CA 1
ATOM 625 C C . HIS A 1 82 ? 6.102 2.333 -16.403 1.00 92.00 82 HIS A C 1
ATOM 627 O O . HIS A 1 82 ? 5.620 3.415 -16.712 1.00 92.00 82 HIS A O 1
ATOM 633 N N . GLY A 1 83 ? 5.495 1.184 -16.724 1.00 92.69 83 GLY A N 1
ATOM 634 C CA . GLY A 1 83 ? 4.255 1.118 -17.508 1.00 92.69 83 GLY A CA 1
ATOM 635 C C . GLY A 1 83 ? 4.434 1.081 -19.031 1.00 92.69 83 GLY A C 1
ATOM 636 O O . GLY A 1 83 ? 3.484 0.736 -19.725 1.00 92.69 83 GLY A O 1
ATOM 637 N N . ALA A 1 84 ? 5.640 1.316 -19.556 1.00 94.12 84 ALA A N 1
ATOM 638 C CA . ALA A 1 84 ? 5.920 1.358 -20.997 1.00 94.12 84 ALA A CA 1
ATOM 639 C C . ALA A 1 84 ? 5.887 -0.008 -21.707 1.00 94.12 84 ALA A C 1
ATOM 641 O O . ALA A 1 84 ? 5.931 -0.058 -22.933 1.00 94.12 84 ALA A O 1
ATOM 642 N N . LYS A 1 85 ? 5.807 -1.121 -20.960 1.00 94.94 85 LYS A N 1
ATOM 643 C CA . LYS A 1 85 ? 5.734 -2.524 -21.435 1.00 94.94 85 LYS A CA 1
ATOM 644 C C . LYS A 1 85 ? 6.983 -3.048 -22.155 1.00 94.94 85 LYS A C 1
ATOM 646 O O . LYS A 1 85 ? 7.220 -4.255 -22.133 1.00 94.94 85 LYS A O 1
ATOM 651 N N . LEU A 1 86 ? 7.795 -2.166 -22.723 1.00 95.12 86 LEU A N 1
ATOM 652 C CA . LEU A 1 86 ? 9.064 -2.455 -23.381 1.00 95.12 86 LEU A CA 1
ATOM 653 C C . LEU A 1 86 ? 10.226 -1.840 -22.593 1.00 95.12 86 LEU A C 1
ATOM 655 O O . LEU A 1 86 ? 10.036 -0.875 -21.852 1.00 95.12 86 LEU A O 1
ATOM 659 N N . ILE A 1 87 ? 11.414 -2.417 -22.748 1.00 93.00 87 ILE A N 1
ATOM 660 C CA . ILE A 1 87 ? 12.684 -1.874 -22.253 1.00 93.00 87 ILE A CA 1
ATOM 661 C C . ILE A 1 87 ? 13.713 -1.901 -23.382 1.00 93.00 87 ILE A C 1
ATOM 663 O O . ILE A 1 87 ? 13.667 -2.789 -24.237 1.00 93.00 87 ILE A O 1
ATOM 667 N N . ASP A 1 88 ? 14.631 -0.940 -23.379 1.00 91.81 88 ASP A N 1
ATOM 668 C CA . ASP A 1 88 ? 15.752 -0.939 -24.313 1.00 91.81 88 ASP A CA 1
ATOM 669 C C . ASP A 1 88 ? 16.766 -2.012 -23.886 1.00 91.81 88 ASP A C 1
ATOM 671 O O . ASP A 1 88 ? 17.090 -2.156 -22.702 1.00 91.81 88 ASP A O 1
ATOM 675 N N . ALA A 1 89 ? 17.236 -2.802 -24.847 1.00 87.38 89 ALA A N 1
ATOM 676 C CA . ALA A 1 89 ? 18.233 -3.842 -24.650 1.00 87.38 89 ALA A CA 1
ATOM 677 C C . ALA A 1 89 ? 19.269 -3.789 -25.772 1.00 87.38 89 ALA A C 1
ATOM 679 O O . ALA A 1 89 ? 18.937 -3.582 -26.938 1.00 87.38 89 ALA A O 1
ATOM 680 N N . GLU A 1 90 ? 20.528 -4.008 -25.411 1.00 87.50 90 GLU A N 1
ATOM 681 C CA . GLU A 1 90 ? 21.609 -4.174 -26.373 1.00 87.50 90 GLU A CA 1
ATOM 682 C C . GLU A 1 90 ? 21.704 -5.657 -26.739 1.00 87.50 90 GLU A C 1
ATOM 684 O O . GLU A 1 90 ? 21.925 -6.510 -25.873 1.00 87.50 90 GLU A O 1
ATOM 689 N N . ILE A 1 91 ? 21.486 -5.975 -28.014 1.00 84.81 91 ILE A N 1
ATOM 690 C CA . ILE A 1 91 ? 21.678 -7.325 -28.543 1.00 84.81 91 ILE A CA 1
ATOM 691 C C . ILE A 1 91 ? 22.970 -7.385 -29.350 1.00 84.81 91 ILE A C 1
ATOM 693 O O . ILE A 1 91 ? 23.315 -6.467 -30.093 1.00 84.81 91 ILE A O 1
ATOM 697 N N . PHE A 1 92 ? 23.673 -8.503 -29.203 1.00 84.06 92 PHE A N 1
ATOM 698 C CA . PHE A 1 92 ? 24.848 -8.830 -29.994 1.00 84.06 92 PHE A CA 1
ATOM 699 C C . PHE A 1 92 ? 24.410 -9.776 -31.104 1.00 84.06 92 PHE A C 1
ATOM 701 O O . PHE A 1 92 ? 23.967 -10.892 -30.826 1.00 84.06 92 PHE A O 1
ATOM 708 N N . THR A 1 93 ? 24.529 -9.341 -32.355 1.00 81.69 93 THR A N 1
ATOM 709 C CA . THR A 1 93 ? 24.348 -10.221 -33.513 1.00 81.69 93 THR A CA 1
ATOM 710 C C . THR A 1 93 ? 25.685 -10.400 -34.213 1.00 81.69 93 THR A C 1
ATOM 712 O O . THR A 1 93 ? 26.376 -9.433 -34.525 1.00 81.69 93 THR A O 1
ATOM 715 N N . ASN A 1 94 ? 26.077 -11.650 -34.447 1.00 86.25 94 ASN A N 1
ATOM 716 C CA . ASN A 1 94 ? 27.239 -11.942 -35.275 1.00 86.25 94 ASN A CA 1
ATOM 717 C C . ASN A 1 94 ? 26.780 -11.976 -36.729 1.00 86.25 94 ASN A C 1
ATOM 719 O O . ASN A 1 94 ? 25.952 -12.809 -37.099 1.00 86.25 94 ASN A O 1
ATOM 723 N N . LYS A 1 95 ? 27.300 -11.058 -37.542 1.00 82.88 95 LYS A N 1
ATOM 724 C CA . LYS A 1 95 ? 27.054 -11.025 -38.982 1.00 82.88 95 LYS A CA 1
ATOM 725 C C . LYS A 1 95 ? 28.319 -11.492 -39.692 1.00 82.88 95 LYS A C 1
ATOM 727 O O . LYS A 1 95 ? 29.407 -10.970 -39.446 1.00 82.88 95 LYS A O 1
ATOM 732 N N . VAL A 1 96 ? 28.164 -12.481 -40.565 1.00 87.62 96 VAL A N 1
ATOM 733 C CA . VAL A 1 96 ? 29.220 -12.909 -41.482 1.00 87.62 96 VAL A CA 1
ATOM 734 C C . VAL A 1 96 ? 29.203 -11.971 -42.681 1.00 87.62 96 VAL A C 1
ATOM 736 O O . VAL A 1 96 ? 28.157 -11.742 -43.291 1.00 87.62 96 VAL A O 1
ATOM 739 N N . THR A 1 97 ? 30.358 -11.399 -42.999 1.00 85.19 97 THR A N 1
ATOM 740 C CA . THR A 1 97 ? 30.551 -10.535 -44.167 1.00 85.19 97 THR A CA 1
ATOM 741 C C . THR A 1 97 ? 31.681 -11.077 -45.027 1.00 85.19 97 THR A C 1
ATOM 743 O O . THR A 1 97 ? 32.556 -11.772 -44.521 1.00 85.19 97 THR A O 1
ATOM 746 N N . TYR A 1 98 ? 31.663 -10.734 -46.313 1.00 87.31 98 TYR A N 1
ATOM 747 C CA . TYR A 1 98 ? 32.690 -11.109 -47.284 1.00 87.31 98 TYR A CA 1
ATOM 748 C C . TYR A 1 98 ? 33.301 -9.827 -47.873 1.00 87.31 98 TYR A C 1
ATOM 750 O O . TYR A 1 98 ? 32.857 -9.396 -48.941 1.00 87.31 98 TYR A O 1
ATOM 758 N N . PRO A 1 99 ? 34.227 -9.148 -47.160 1.00 82.25 99 PRO A N 1
ATOM 759 C CA . PRO A 1 99 ? 34.757 -7.845 -47.575 1.00 82.25 99 PRO A CA 1
ATOM 760 C C . PRO A 1 99 ? 35.419 -7.886 -48.955 1.00 82.25 99 PRO A C 1
ATOM 762 O O . PRO A 1 99 ? 35.230 -6.965 -49.743 1.00 82.25 99 PRO A O 1
ATOM 765 N N . ASP A 1 100 ? 36.098 -8.994 -49.258 1.00 83.25 100 ASP A N 1
ATOM 766 C CA . ASP A 1 100 ? 36.835 -9.217 -50.507 1.00 83.25 100 ASP A CA 1
ATOM 767 C C . ASP A 1 100 ? 36.017 -10.006 -51.553 1.00 83.25 100 ASP A C 1
ATOM 769 O O . ASP A 1 100 ? 36.547 -10.482 -52.557 1.00 83.25 100 ASP A O 1
ATOM 773 N N . GLY A 1 101 ? 34.704 -10.148 -51.333 1.00 83.88 101 GLY A N 1
ATOM 774 C CA . GLY A 1 101 ? 33.790 -10.894 -52.199 1.00 83.88 101 GLY A CA 1
ATOM 775 C C . GLY A 1 101 ? 33.547 -12.342 -51.757 1.00 83.88 101 GLY A C 1
ATOM 776 O O . GLY A 1 101 ? 34.261 -12.907 -50.932 1.00 83.88 101 GLY A O 1
ATOM 777 N N . LYS A 1 102 ? 32.470 -12.947 -52.280 1.00 85.88 102 LYS A N 1
ATOM 778 C CA . LYS A 1 102 ? 32.084 -14.329 -51.942 1.00 85.88 102 LYS A CA 1
ATOM 779 C C . LYS A 1 102 ? 33.161 -15.326 -52.401 1.00 85.88 102 LYS A C 1
ATOM 781 O O . LYS A 1 102 ? 33.751 -15.107 -53.461 1.00 85.88 102 LYS A O 1
ATOM 786 N N . PRO A 1 103 ? 33.348 -16.450 -51.683 1.00 88.38 103 PRO A N 1
ATOM 787 C CA . PRO A 1 103 ? 34.337 -17.455 -52.050 1.00 88.38 103 PRO A CA 1
ATOM 788 C C . PRO A 1 103 ? 34.091 -17.971 -53.482 1.00 88.38 103 PRO A C 1
ATOM 790 O O . PRO A 1 103 ? 32.963 -18.371 -53.808 1.00 88.38 103 PRO A O 1
ATOM 793 N N . PRO A 1 104 ? 35.116 -17.969 -54.353 1.00 87.44 104 PRO A N 1
ATOM 794 C CA . PRO A 1 104 ? 35.028 -18.547 -55.690 1.00 87.44 104 PRO A CA 1
ATOM 795 C C . PRO A 1 104 ? 34.633 -20.032 -55.665 1.00 87.44 104 PRO A C 1
ATOM 797 O O . PRO A 1 104 ? 34.964 -20.763 -54.735 1.00 87.44 104 PRO A O 1
ATOM 800 N N . LYS A 1 105 ? 33.954 -20.521 -56.715 1.00 85.75 105 LYS A N 1
ATOM 801 C CA . LYS A 1 105 ? 33.426 -21.903 -56.749 1.00 85.75 105 LYS A CA 1
ATOM 802 C C . LYS A 1 105 ? 34.504 -22.985 -56.575 1.00 85.75 105 LYS A C 1
ATOM 804 O O . LYS A 1 105 ? 34.232 -23.969 -55.898 1.00 85.75 105 LYS A O 1
ATOM 809 N N . TRP A 1 106 ? 35.701 -22.773 -57.131 1.00 86.50 106 TRP A N 1
ATOM 810 C CA . TRP A 1 106 ? 36.817 -23.732 -57.112 1.00 86.50 106 TRP A CA 1
ATOM 811 C C . TRP A 1 106 ? 37.380 -24.005 -55.708 1.00 86.50 106 TRP A C 1
ATOM 813 O O . TRP A 1 106 ? 38.033 -25.022 -55.485 1.00 86.50 106 TRP A O 1
ATOM 823 N N . VAL A 1 107 ? 37.105 -23.122 -54.741 1.00 85.31 107 VAL A N 1
ATOM 824 C CA . VAL A 1 107 ? 37.574 -23.253 -53.353 1.00 85.31 107 VAL A CA 1
ATOM 825 C C . VAL A 1 107 ? 37.047 -24.532 -52.699 1.00 85.31 107 VAL A C 1
ATOM 827 O O . VAL A 1 107 ? 37.738 -25.134 -51.888 1.00 85.31 107 VAL A O 1
ATOM 830 N N . LYS A 1 108 ? 35.851 -24.998 -53.084 1.00 79.75 108 LYS A N 1
ATOM 831 C CA . LYS A 1 108 ? 35.247 -26.224 -52.533 1.00 79.75 108 LYS A CA 1
ATOM 832 C C . LYS A 1 108 ? 36.010 -27.498 -52.898 1.00 79.75 108 LYS A C 1
ATOM 834 O O . LYS A 1 108 ? 35.895 -28.490 -52.185 1.00 79.75 108 LYS A O 1
ATOM 839 N N . ASP A 1 109 ? 36.772 -27.453 -53.987 1.00 83.75 109 ASP A N 1
ATOM 840 C CA . ASP A 1 109 ? 37.440 -28.614 -54.575 1.00 83.75 109 ASP A CA 1
ATOM 841 C C . ASP A 1 109 ? 38.938 -28.665 -54.217 1.00 83.75 109 ASP A C 1
ATOM 843 O O . ASP A 1 109 ? 39.649 -29.595 -54.601 1.00 83.75 109 ASP A O 1
ATOM 847 N N . THR A 1 110 ? 39.435 -27.675 -53.463 1.00 83.44 110 THR A N 1
ATOM 848 C CA . THR A 1 110 ? 40.849 -27.551 -53.089 1.00 83.44 110 THR A CA 1
ATOM 849 C C . THR A 1 110 ? 41.071 -28.031 -51.655 1.00 83.44 110 THR A C 1
ATOM 851 O O . THR A 1 110 ? 40.400 -27.598 -50.723 1.00 83.44 110 THR A O 1
ATOM 854 N N . LYS A 1 111 ? 42.050 -28.918 -51.441 1.00 78.38 111 LYS A N 1
ATOM 855 C CA . LYS A 1 111 ? 42.443 -29.344 -50.089 1.00 78.38 111 LYS A CA 1
ATOM 856 C C . LYS A 1 111 ? 43.303 -28.270 -49.421 1.00 78.38 111 LYS A C 1
ATOM 858 O O . LYS A 1 111 ? 44.313 -27.861 -49.981 1.00 78.38 111 LYS A O 1
ATOM 863 N N . GLY A 1 112 ? 42.933 -27.882 -48.201 1.00 78.94 112 GLY A N 1
ATOM 864 C CA . GLY A 1 112 ? 43.698 -26.948 -47.365 1.00 78.94 112 GLY A CA 1
ATOM 865 C C . GLY A 1 112 ? 43.207 -25.499 -47.389 1.00 78.94 112 GLY A C 1
ATOM 866 O O . GLY A 1 112 ? 43.770 -24.681 -46.673 1.00 78.94 112 GLY A O 1
ATOM 867 N N . ILE A 1 113 ? 42.164 -25.196 -48.167 1.00 82.88 113 ILE A N 1
ATOM 868 C CA . ILE A 1 113 ? 41.500 -23.889 -48.214 1.00 82.88 113 ILE A CA 1
ATOM 869 C C . ILE A 1 113 ? 39.990 -24.136 -48.107 1.00 82.88 113 ILE A C 1
ATOM 871 O O . ILE A 1 113 ? 39.469 -25.053 -48.742 1.00 82.88 113 ILE A O 1
ATOM 875 N N . SER A 1 114 ? 39.284 -23.351 -47.298 1.00 83.38 114 SER A N 1
ATOM 876 C CA . SER A 1 114 ? 37.849 -23.492 -47.037 1.00 83.38 114 SER A CA 1
ATOM 877 C C . SER A 1 114 ? 37.084 -22.225 -47.436 1.00 83.38 114 SER A C 1
ATOM 879 O O . SER A 1 114 ? 37.594 -21.121 -47.264 1.00 83.38 114 SER A O 1
ATOM 881 N N . PRO A 1 115 ? 35.815 -22.322 -47.884 1.00 82.31 115 PRO A N 1
ATOM 882 C CA . PRO A 1 115 ? 34.952 -21.152 -48.073 1.00 82.31 115 PRO A CA 1
ATOM 883 C C . PRO A 1 115 ? 34.840 -20.239 -46.839 1.00 82.31 115 PRO A C 1
ATOM 885 O O . PRO A 1 115 ? 34.575 -19.048 -46.994 1.00 82.31 115 PRO A O 1
ATOM 888 N N . SER A 1 116 ? 35.066 -20.779 -45.635 1.00 82.56 116 SER A N 1
ATOM 889 C CA . SER A 1 116 ? 35.113 -20.015 -44.382 1.00 82.56 116 SER A CA 1
ATOM 890 C C . SER A 1 116 ? 36.298 -19.050 -44.293 1.00 82.56 116 SER A C 1
ATOM 892 O O . SER A 1 116 ? 36.230 -18.093 -43.533 1.00 82.56 116 SER A O 1
ATOM 894 N N . ASP A 1 117 ? 37.360 -19.245 -45.079 1.00 84.38 117 ASP A N 1
ATOM 895 C CA . ASP A 1 117 ? 38.529 -18.352 -45.086 1.00 84.38 117 ASP A CA 1
ATOM 896 C C . ASP A 1 117 ? 38.203 -16.972 -45.691 1.00 84.38 117 ASP A C 1
ATOM 898 O O . ASP A 1 117 ? 38.932 -16.008 -45.479 1.00 84.38 117 ASP A O 1
ATOM 902 N N . TRP A 1 118 ? 37.070 -16.855 -46.399 1.00 86.19 118 TRP A N 1
ATOM 903 C CA . TRP A 1 118 ? 36.522 -15.587 -46.892 1.00 86.19 118 TRP A CA 1
ATOM 904 C C . TRP A 1 118 ? 35.555 -14.928 -45.893 1.00 86.19 118 TRP A C 1
ATOM 906 O O . TRP A 1 118 ? 35.103 -13.803 -46.120 1.00 86.19 118 TRP A O 1
ATOM 916 N N . GLU A 1 119 ? 35.187 -15.620 -44.810 1.00 88.88 119 GLU A N 1
ATOM 917 C CA . GLU A 1 119 ? 34.225 -1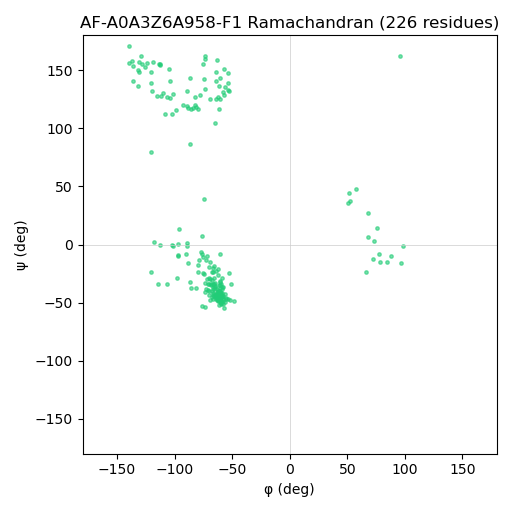5.128 -43.828 1.00 88.88 119 GLU A CA 1
ATOM 918 C C . GLU A 1 119 ? 34.900 -14.228 -42.801 1.00 88.88 119 GLU A C 1
ATOM 920 O O . GLU A 1 119 ? 35.705 -14.663 -41.979 1.00 88.88 119 GLU A O 1
ATOM 925 N N . VAL A 1 120 ? 34.486 -12.966 -42.766 1.00 86.06 120 VAL A N 1
ATOM 926 C CA . VAL A 1 120 ? 34.833 -12.062 -41.674 1.00 86.06 120 VAL A CA 1
ATOM 927 C C . VAL A 1 120 ? 33.634 -11.931 -40.751 1.00 86.06 120 VAL A C 1
ATOM 929 O O . VAL A 1 120 ? 32.600 -11.353 -41.105 1.00 86.06 120 VAL A O 1
ATOM 932 N N . TRP A 1 121 ? 33.796 -12.465 -39.544 1.00 83.81 121 TRP A N 1
ATOM 933 C CA . TRP A 1 121 ? 32.810 -12.404 -38.475 1.00 83.81 121 TRP A CA 1
ATOM 934 C C . TRP A 1 121 ? 32.885 -11.042 -37.788 1.00 83.81 121 TRP A C 1
ATOM 936 O O . TRP A 1 121 ? 33.895 -10.699 -37.172 1.00 83.81 121 TRP A O 1
ATOM 946 N N . LYS A 1 122 ? 31.809 -10.258 -37.876 1.00 82.19 122 LYS A N 1
ATOM 947 C CA . LYS A 1 122 ? 31.683 -8.987 -37.155 1.00 82.19 122 LYS A CA 1
ATOM 948 C C . LYS A 1 122 ? 30.547 -9.070 -36.149 1.00 82.19 122 LYS A C 1
ATOM 950 O O . LYS A 1 122 ? 29.418 -9.410 -36.504 1.00 82.19 122 LYS A O 1
ATOM 955 N N . SER A 1 123 ? 30.839 -8.724 -34.898 1.00 81.69 123 SER A N 1
ATOM 956 C CA . SER A 1 123 ? 29.816 -8.534 -33.875 1.00 81.69 123 SER A CA 1
ATOM 957 C C . SER A 1 123 ? 29.216 -7.137 -34.019 1.00 81.69 123 SER A C 1
ATOM 959 O O . SER A 1 123 ? 29.906 -6.122 -33.925 1.00 81.69 123 SER A O 1
ATOM 961 N N . VAL A 1 124 ? 27.915 -7.081 -34.287 1.00 82.88 124 VAL A N 1
ATOM 962 C CA . VAL A 1 124 ? 27.152 -5.837 -34.375 1.00 82.88 124 VAL A CA 1
ATOM 963 C C . VAL A 1 124 ? 26.335 -5.697 -33.100 1.00 82.88 124 VAL A C 1
ATOM 965 O O . VAL A 1 124 ? 25.601 -6.612 -32.718 1.00 82.88 124 VAL A O 1
ATOM 968 N N . ARG A 1 125 ? 26.485 -4.550 -32.435 1.00 82.69 125 ARG A N 1
ATOM 969 C CA . ARG A 1 125 ? 25.656 -4.170 -31.292 1.00 82.69 125 ARG A CA 1
ATOM 970 C C . ARG A 1 125 ? 24.488 -3.343 -31.795 1.00 82.69 125 ARG A C 1
ATOM 972 O O . ARG A 1 125 ? 24.694 -2.300 -32.410 1.00 82.69 125 ARG A O 1
ATOM 979 N N . GLU A 1 126 ? 23.277 -3.817 -31.549 1.00 85.69 126 GLU A N 1
ATOM 980 C CA . GLU A 1 126 ? 22.049 -3.119 -31.922 1.00 85.69 126 GLU A CA 1
ATOM 981 C C . GLU A 1 126 ? 21.250 -2.829 -30.650 1.00 85.69 126 GLU A C 1
ATOM 983 O O . GLU A 1 126 ? 21.062 -3.709 -29.806 1.00 85.69 126 GLU A O 1
ATOM 988 N N . GLN A 1 127 ? 20.782 -1.589 -30.498 1.00 87.44 127 GLN A N 1
ATOM 989 C CA . GLN A 1 127 ? 19.787 -1.268 -29.480 1.00 87.44 127 GLN A CA 1
ATOM 990 C C . GLN A 1 127 ? 18.406 -1.620 -30.018 1.00 87.44 127 GLN A C 1
ATOM 992 O O . GLN A 1 127 ? 17.960 -1.075 -31.028 1.00 87.44 127 GLN A O 1
ATOM 997 N N . VAL A 1 128 ? 17.722 -2.525 -29.331 1.00 89.62 128 VAL A N 1
ATOM 998 C CA . VAL A 1 128 ? 16.369 -2.960 -29.674 1.00 89.62 128 VAL A CA 1
ATOM 999 C C . VAL A 1 128 ? 15.442 -2.793 -28.482 1.00 89.62 128 VAL A C 1
ATOM 1001 O O . VAL A 1 128 ? 15.854 -2.879 -27.326 1.00 89.62 128 VAL A O 1
ATOM 1004 N N . ARG A 1 129 ? 14.153 -2.599 -28.758 1.00 91.81 129 ARG A N 1
ATOM 1005 C CA . ARG A 1 129 ? 13.116 -2.626 -27.724 1.00 91.81 129 ARG A CA 1
ATOM 1006 C C . ARG A 1 129 ? 12.601 -4.040 -27.554 1.00 91.81 129 ARG A C 1
ATOM 1008 O O . ARG A 1 129 ? 12.041 -4.615 -28.483 1.00 91.81 129 ARG A O 1
ATOM 1015 N N . VAL A 1 130 ? 12.754 -4.582 -26.353 1.00 93.25 130 VAL A N 1
ATOM 1016 C CA . VAL A 1 130 ? 12.271 -5.921 -26.004 1.00 93.25 130 VAL A CA 1
ATOM 1017 C C . VAL A 1 130 ? 11.144 -5.845 -24.990 1.00 93.25 130 VAL A C 1
ATOM 1019 O O . VAL A 1 130 ? 11.045 -4.902 -24.202 1.00 93.25 130 VAL A O 1
ATOM 1022 N N . VAL A 1 131 ? 10.292 -6.869 -24.989 1.00 94.94 131 VAL A N 1
ATOM 1023 C CA . VAL A 1 131 ? 9.229 -7.011 -23.994 1.00 94.94 131 VAL A CA 1
ATOM 1024 C C . VAL A 1 131 ? 9.831 -7.033 -22.593 1.00 94.94 131 VAL A C 1
ATOM 1026 O O . VAL A 1 131 ? 10.780 -7.767 -22.306 1.00 94.94 131 VAL A O 1
ATOM 1029 N N . CYS A 1 132 ? 9.270 -6.219 -21.698 1.00 95.06 132 CYS A N 1
ATOM 1030 C CA . CYS A 1 132 ? 9.710 -6.160 -20.317 1.00 95.06 132 CYS A CA 1
ATOM 1031 C C . CYS A 1 132 ? 9.435 -7.500 -19.625 1.00 95.06 132 CYS A C 1
ATOM 1033 O O . CYS A 1 132 ? 8.304 -7.775 -19.225 1.00 95.06 132 CYS A O 1
ATOM 1035 N N . LYS A 1 133 ? 10.483 -8.302 -19.414 1.00 93.56 133 LYS A N 1
ATOM 1036 C CA . LYS A 1 133 ? 10.390 -9.621 -18.763 1.00 93.56 133 LYS A CA 1
ATOM 1037 C C . LYS A 1 133 ? 9.807 -9.567 -17.347 1.00 93.56 133 LYS A C 1
ATOM 1039 O O . LYS A 1 133 ? 9.187 -10.522 -16.905 1.00 93.56 133 LYS A O 1
ATOM 1044 N N . ALA A 1 134 ? 9.981 -8.453 -16.632 1.00 91.06 134 ALA A N 1
ATOM 1045 C CA . ALA A 1 134 ? 9.490 -8.311 -15.261 1.00 91.06 134 ALA A CA 1
ATOM 1046 C C . ALA A 1 134 ? 7.955 -8.250 -15.162 1.00 91.06 134 ALA A C 1
ATOM 1048 O O . ALA A 1 134 ? 7.396 -8.663 -14.150 1.00 91.06 134 ALA A O 1
ATOM 1049 N N . CYS A 1 135 ? 7.276 -7.729 -16.189 1.00 92.94 135 CYS A N 1
ATOM 1050 C CA . CYS A 1 135 ? 5.810 -7.682 -16.250 1.00 92.94 135 CYS A CA 1
ATOM 1051 C C . CYS A 1 135 ? 5.223 -8.473 -17.419 1.00 92.94 135 CYS A C 1
ATOM 1053 O O . CYS A 1 135 ? 4.010 -8.450 -17.609 1.00 92.94 135 CYS A O 1
ATOM 1055 N N . ASP A 1 136 ? 6.072 -9.134 -18.203 1.00 92.62 136 ASP A N 1
ATOM 1056 C CA . ASP A 1 136 ? 5.696 -9.867 -19.407 1.00 92.62 136 ASP A CA 1
ATOM 1057 C C . ASP A 1 136 ? 4.847 -9.008 -20.366 1.00 92.62 136 ASP A C 1
ATOM 1059 O O . ASP A 1 136 ? 3.768 -9.385 -20.811 1.00 92.62 136 ASP A O 1
ATOM 1063 N N . GLY A 1 137 ? 5.276 -7.755 -20.569 1.00 92.62 137 GLY A N 1
ATOM 1064 C CA . GLY A 1 137 ? 4.591 -6.792 -21.441 1.00 92.62 137 GLY A CA 1
ATOM 1065 C C . GLY A 1 137 ? 3.282 -6.206 -20.898 1.00 92.62 137 GLY A C 1
ATOM 1066 O O . GLY A 1 137 ? 2.651 -5.397 -21.575 1.00 92.62 137 GLY A O 1
ATOM 1067 N N . LYS A 1 138 ? 2.862 -6.536 -19.671 1.00 92.00 138 LYS A N 1
ATOM 1068 C CA . LYS A 1 138 ? 1.607 -6.018 -19.084 1.00 92.00 138 LYS A CA 1
ATOM 1069 C C . LYS A 1 138 ? 1.703 -4.555 -18.650 1.00 92.00 138 LYS A C 1
ATOM 1071 O O . LYS A 1 138 ? 0.694 -3.859 -18.565 1.00 92.00 138 LYS A O 1
ATOM 1076 N N . GLY A 1 139 ? 2.912 -4.078 -18.349 1.00 91.94 139 GLY A N 1
ATOM 1077 C CA . GLY A 1 139 ? 3.167 -2.737 -17.806 1.00 91.94 139 GLY A CA 1
ATOM 1078 C C . GLY A 1 139 ? 2.860 -2.604 -16.309 1.00 91.94 139 GLY A C 1
ATOM 1079 O O . GLY A 1 139 ? 3.236 -1.615 -15.684 1.00 91.94 139 GLY A O 1
ATOM 1080 N N . HIS A 1 140 ? 2.253 -3.624 -15.705 1.00 91.56 140 HIS A N 1
ATOM 1081 C CA . HIS A 1 140 ? 1.937 -3.706 -14.284 1.00 91.56 140 HIS A CA 1
ATOM 1082 C C . HIS A 1 140 ? 2.269 -5.099 -13.737 1.00 91.56 140 HIS A C 1
ATOM 1084 O O . HIS A 1 140 ? 2.349 -6.078 -14.481 1.00 91.56 140 HIS A O 1
ATOM 1090 N N . VAL A 1 141 ? 2.462 -5.184 -12.427 1.00 90.62 141 VAL A N 1
ATOM 1091 C CA . VAL A 1 141 ? 2.684 -6.424 -11.679 1.00 90.62 141 VAL A CA 1
ATOM 1092 C C . VAL A 1 141 ? 1.718 -6.482 -10.503 1.00 90.62 141 VAL A C 1
ATOM 1094 O O . VAL A 1 141 ? 1.253 -5.451 -10.020 1.00 90.62 141 VAL A O 1
ATOM 1097 N N . LYS A 1 142 ? 1.413 -7.689 -10.028 1.00 87.88 142 LYS A N 1
ATOM 1098 C CA . LYS A 1 142 ? 0.662 -7.858 -8.782 1.00 87.88 142 LYS A CA 1
ATOM 1099 C C . LYS A 1 142 ? 1.476 -7.304 -7.613 1.00 87.88 142 LYS A C 1
ATOM 1101 O O . LYS A 1 142 ? 2.684 -7.533 -7.538 1.00 87.88 142 LYS A O 1
ATOM 1106 N N . ASN A 1 143 ? 0.814 -6.640 -6.674 1.00 88.56 143 ASN A N 1
ATOM 1107 C CA . ASN A 1 143 ? 1.384 -6.169 -5.416 1.00 88.56 143 ASN A CA 1
ATOM 1108 C C . ASN A 1 143 ? 1.587 -7.331 -4.435 1.00 88.56 143 ASN A C 1
ATOM 1110 O O . ASN A 1 143 ? 1.304 -7.225 -3.250 1.00 88.56 143 ASN A O 1
ATOM 1114 N N . GLU A 1 144 ? 2.023 -8.489 -4.907 1.00 89.81 144 GLU A N 1
ATOM 1115 C CA . GLU A 1 144 ? 2.228 -9.639 -4.048 1.00 89.81 144 GLU A CA 1
ATOM 1116 C C . GLU A 1 144 ? 3.630 -9.612 -3.439 1.00 89.81 144 GLU A C 1
ATOM 1118 O O . GLU A 1 144 ? 4.631 -9.229 -4.049 1.00 89.81 144 GLU A O 1
ATOM 1123 N N . CYS A 1 145 ? 3.725 -10.056 -2.193 1.00 91.12 145 CYS A N 1
ATOM 1124 C CA . CYS A 1 145 ? 5.003 -10.407 -1.609 1.00 91.12 145 CYS A CA 1
ATOM 1125 C C . CYS A 1 145 ? 5.594 -11.581 -2.398 1.00 91.12 145 CYS A C 1
ATOM 1127 O O . CYS A 1 145 ? 4.876 -12.385 -2.985 1.00 91.12 145 CYS A O 1
ATOM 1129 N N . ARG A 1 146 ? 6.913 -11.775 -2.320 1.00 89.38 146 ARG A N 1
ATOM 1130 C CA . ARG A 1 146 ? 7.592 -12.909 -2.971 1.00 89.38 146 ARG A CA 1
ATOM 1131 C C . ARG A 1 146 ? 7.121 -14.291 -2.483 1.00 89.38 146 ARG A C 1
ATOM 1133 O O . ARG A 1 146 ? 7.516 -15.292 -3.066 1.00 89.38 146 ARG A O 1
ATOM 1140 N N . CYS A 1 147 ? 6.300 -14.366 -1.430 1.00 91.44 147 CYS A N 1
ATOM 1141 C CA . CYS A 1 147 ? 5.554 -15.579 -1.079 1.00 91.44 147 CYS A CA 1
ATOM 1142 C C . CYS A 1 147 ? 4.327 -15.837 -1.983 1.00 91.44 147 CYS A C 1
ATOM 1144 O O . CYS A 1 147 ? 3.582 -16.773 -1.699 1.00 91.44 147 CYS A O 1
ATOM 1146 N N . ARG A 1 148 ? 4.145 -15.046 -3.055 1.00 88.38 148 ARG A N 1
ATOM 1147 C CA . ARG A 1 148 ? 3.026 -15.069 -4.012 1.00 88.38 148 ARG A CA 1
ATOM 1148 C C . ARG A 1 148 ? 1.669 -14.865 -3.344 1.00 88.38 148 ARG A C 1
ATOM 1150 O O . ARG A 1 148 ? 0.766 -15.678 -3.491 1.00 88.38 148 ARG A O 1
ATOM 1157 N N . GLY A 1 149 ? 1.566 -13.855 -2.484 1.00 87.19 149 GLY A N 1
ATOM 1158 C CA . GLY A 1 149 ? 0.307 -13.541 -1.801 1.00 87.19 149 GLY A CA 1
ATOM 1159 C C . GLY A 1 149 ? -0.038 -14.433 -0.607 1.00 87.19 149 GLY A C 1
ATOM 1160 O O . GLY A 1 149 ? -0.852 -14.027 0.209 1.00 87.19 149 GLY A O 1
ATOM 1161 N N . ARG A 1 150 ? 0.614 -15.592 -0.431 1.00 88.06 150 ARG A N 1
ATOM 1162 C CA . ARG A 1 150 ? 0.225 -16.588 0.591 1.00 88.06 150 ARG A CA 1
ATOM 1163 C C . ARG A 1 150 ? 0.361 -16.130 2.039 1.00 88.06 150 ARG A C 1
ATOM 1165 O O . ARG A 1 150 ? -0.204 -16.737 2.930 1.00 88.06 150 ARG A O 1
ATOM 1172 N N . GLY A 1 151 ? 1.203 -15.137 2.315 1.00 91.12 151 GLY A N 1
ATOM 1173 C CA . GLY A 1 151 ? 1.475 -14.711 3.693 1.00 91.12 151 GLY A CA 1
ATOM 1174 C C . GLY A 1 151 ? 2.330 -15.689 4.511 1.00 91.12 151 GLY A C 1
ATOM 1175 O O . GLY A 1 151 ? 2.902 -15.286 5.521 1.00 91.12 151 GLY A O 1
ATOM 1176 N N . GLU A 1 152 ? 2.537 -16.915 4.037 1.00 94.56 152 GLU A N 1
ATOM 1177 C CA . GLU A 1 152 ? 3.303 -17.971 4.700 1.00 94.56 152 GLU A CA 1
ATOM 1178 C C . GLU A 1 152 ? 4.367 -18.609 3.793 1.00 94.56 152 GLU A C 1
ATOM 1180 O O . GLU A 1 152 ? 4.380 -18.438 2.568 1.00 94.56 152 GLU A O 1
ATOM 1185 N N . ILE A 1 153 ? 5.321 -19.293 4.421 1.00 95.31 153 ILE A N 1
ATOM 1186 C CA . ILE A 1 153 ? 6.404 -20.038 3.775 1.00 95.31 153 ILE A CA 1
ATOM 1187 C C . ILE A 1 153 ? 6.574 -21.398 4.456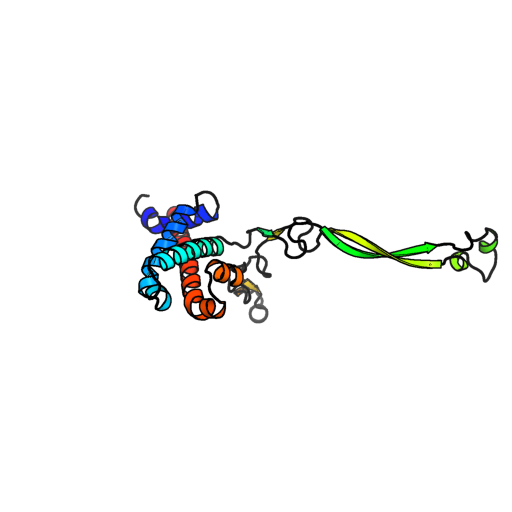 1.00 95.31 153 ILE A C 1
ATOM 1189 O O . ILE A 1 153 ? 6.287 -21.532 5.643 1.00 95.31 153 ILE A O 1
ATOM 1193 N N . LEU A 1 154 ? 7.082 -22.386 3.719 1.00 95.25 154 LEU A N 1
ATOM 1194 C CA . LEU A 1 154 ? 7.374 -23.711 4.262 1.00 95.25 154 LEU A CA 1
ATOM 1195 C C . LEU A 1 154 ? 8.443 -23.616 5.362 1.00 95.25 154 LEU A C 1
ATOM 1197 O O . LEU A 1 154 ? 9.531 -23.064 5.153 1.00 95.25 154 LEU A O 1
ATOM 1201 N N . ASP A 1 155 ? 8.144 -24.167 6.530 1.00 95.88 155 ASP A N 1
ATOM 1202 C CA . ASP A 1 155 ? 9.102 -24.350 7.607 1.00 95.88 155 ASP A CA 1
ATOM 1203 C C . ASP A 1 155 ? 9.838 -25.675 7.416 1.00 95.88 155 ASP A C 1
ATOM 1205 O O . ASP A 1 155 ? 9.427 -26.705 7.946 1.00 95.88 155 ASP A O 1
ATOM 1209 N N . LYS A 1 156 ? 10.923 -25.643 6.632 1.00 95.44 156 LYS A N 1
ATOM 1210 C CA . LYS A 1 156 ? 11.703 -26.837 6.260 1.00 95.44 156 LYS A CA 1
ATOM 1211 C C . LYS A 1 156 ? 12.038 -27.721 7.463 1.00 95.44 156 LYS A C 1
ATOM 1213 O O . LYS A 1 156 ? 11.713 -28.896 7.454 1.00 95.44 156 LYS A O 1
ATOM 121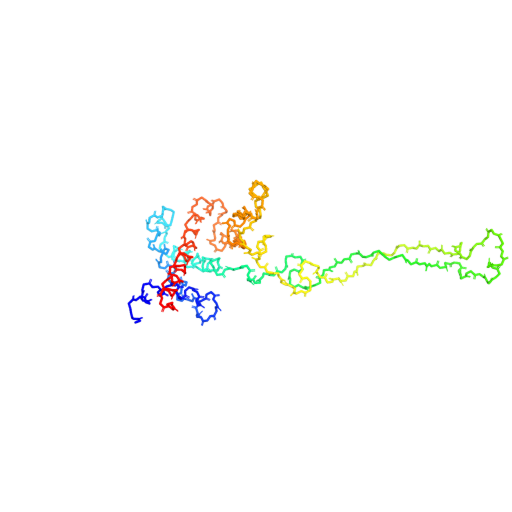8 N N . LYS A 1 157 ? 12.553 -27.117 8.542 1.00 95.06 157 LYS A N 1
ATOM 1219 C CA . LYS A 1 157 ? 12.949 -27.836 9.762 1.00 95.06 157 LYS A CA 1
ATOM 1220 C C . LYS A 1 157 ? 11.784 -28.594 10.397 1.00 95.06 157 LYS A C 1
ATOM 1222 O O . LYS A 1 157 ? 11.904 -29.774 10.687 1.00 95.06 157 LYS A O 1
ATOM 1227 N N . LYS A 1 158 ? 10.648 -27.923 10.619 1.00 94.69 158 LYS A N 1
ATOM 1228 C CA . LYS A 1 158 ? 9.469 -28.576 11.212 1.00 94.69 158 LYS A CA 1
ATOM 1229 C C . LYS A 1 158 ? 8.847 -29.596 10.268 1.00 94.69 158 LYS A C 1
ATOM 1231 O O . LYS A 1 158 ? 8.359 -30.615 10.736 1.00 94.69 158 LYS A O 1
ATOM 1236 N N . SER A 1 159 ? 8.894 -29.321 8.967 1.00 95.81 159 SER A N 1
ATOM 1237 C CA . SER A 1 159 ? 8.348 -30.228 7.961 1.00 95.81 159 SER A CA 1
ATOM 1238 C C . SER A 1 159 ? 9.136 -31.535 7.898 1.00 95.81 159 SER A C 1
ATOM 1240 O O . SER A 1 159 ? 8.545 -32.604 7.851 1.00 95.81 159 SER A O 1
ATOM 1242 N N . GLU A 1 160 ? 10.466 -31.454 7.964 1.00 95.81 160 GLU A N 1
ATOM 1243 C CA . GLU A 1 160 ? 11.356 -32.619 8.028 1.00 95.81 160 GLU A CA 1
ATOM 1244 C C . GLU A 1 160 ? 11.150 -33.416 9.325 1.00 95.81 160 GLU A C 1
ATOM 1246 O O . GLU A 1 160 ? 11.051 -34.636 9.278 1.00 95.81 160 GLU A O 1
ATOM 1251 N N . LEU A 1 161 ? 11.007 -32.736 10.471 1.00 95.69 161 LEU A N 1
ATOM 1252 C CA . LEU A 1 161 ? 10.778 -33.390 11.767 1.00 95.69 161 LEU A CA 1
ATOM 1253 C C . LEU A 1 161 ? 9.438 -34.131 11.855 1.00 95.69 161 LEU A C 1
ATOM 1255 O O . LEU A 1 161 ? 9.352 -35.151 12.530 1.00 95.69 161 LEU A O 1
ATOM 1259 N N . GLN A 1 162 ? 8.387 -33.601 11.229 1.00 94.12 162 GLN A N 1
ATOM 1260 C CA . GLN A 1 162 ? 7.037 -34.172 11.302 1.00 94.12 162 GLN A CA 1
ATOM 1261 C C . GLN A 1 162 ? 6.694 -35.063 10.102 1.00 94.12 162 GLN A C 1
ATOM 1263 O O . GLN A 1 162 ? 5.642 -35.695 10.100 1.00 94.12 162 GLN A O 1
ATOM 1268 N N . GLY A 1 163 ? 7.537 -35.088 9.064 1.00 94.56 163 GLY A N 1
ATOM 1269 C CA . GLY A 1 163 ? 7.271 -35.805 7.813 1.00 94.56 163 GLY A CA 1
ATOM 1270 C C . GLY A 1 163 ? 6.123 -35.224 6.975 1.00 94.56 163 GLY A C 1
ATOM 1271 O O . GLY A 1 163 ? 5.752 -35.809 5.961 1.00 94.56 163 GLY A O 1
ATOM 1272 N N . VAL A 1 164 ? 5.561 -34.075 7.369 1.00 94.81 164 VAL A N 1
ATOM 1273 C CA . VAL A 1 164 ? 4.436 -33.406 6.697 1.00 94.81 164 VAL A CA 1
ATOM 1274 C C . VAL A 1 164 ? 4.731 -31.917 6.496 1.00 94.81 164 VAL A C 1
ATOM 1276 O O . VAL A 1 164 ? 5.447 -31.330 7.303 1.00 94.81 164 VAL A O 1
ATOM 1279 N N . PRO A 1 165 ? 4.200 -31.255 5.450 1.00 94.56 165 PRO A N 1
ATOM 1280 C CA . PRO A 1 165 ? 4.432 -29.828 5.233 1.00 94.56 165 PRO A CA 1
ATOM 1281 C C . PRO A 1 165 ? 3.896 -28.960 6.380 1.00 94.56 165 PRO A C 1
ATOM 1283 O O . PRO A 1 165 ? 2.691 -28.873 6.604 1.00 94.56 165 PRO A O 1
ATOM 1286 N N . VAL A 1 166 ? 4.796 -28.257 7.069 1.00 96.69 166 VAL A N 1
ATOM 1287 C CA . VAL A 1 166 ? 4.465 -27.279 8.113 1.00 96.69 166 VAL A CA 1
ATOM 1288 C C . VAL A 1 166 ? 4.781 -25.883 7.599 1.00 96.69 166 VAL A C 1
ATOM 1290 O O . VAL A 1 166 ? 5.888 -25.625 7.128 1.00 96.69 166 VAL A O 1
ATOM 1293 N N . TYR A 1 167 ? 3.839 -24.952 7.718 1.00 94.88 167 TYR A N 1
ATOM 1294 C CA . TYR A 1 167 ? 4.010 -23.569 7.273 1.00 94.88 167 TYR A CA 1
ATOM 1295 C C . TYR A 1 167 ? 4.237 -22.618 8.447 1.00 94.88 167 TYR A C 1
ATOM 1297 O O . TYR A 1 167 ? 3.785 -22.836 9.571 1.00 94.88 167 TYR A O 1
ATOM 1305 N N . LYS A 1 168 ? 4.964 -21.532 8.182 1.00 94.88 168 LYS A N 1
ATOM 1306 C CA . LYS A 1 168 ? 5.165 -20.420 9.116 1.00 94.88 168 LYS A CA 1
ATOM 1307 C C . LYS A 1 168 ? 4.906 -19.088 8.434 1.00 94.88 168 LYS A C 1
ATOM 1309 O O . LYS A 1 168 ? 5.066 -18.957 7.220 1.00 94.88 168 LYS A O 1
ATOM 1314 N N . LYS A 1 169 ? 4.588 -18.058 9.226 1.00 95.44 169 LYS A N 1
ATOM 1315 C CA . LYS A 1 169 ? 4.402 -16.691 8.717 1.00 95.44 169 LYS A CA 1
ATOM 1316 C C . LYS A 1 169 ? 5.621 -16.247 7.908 1.00 95.44 169 LYS A C 1
ATOM 1318 O O . LYS A 1 169 ? 6.768 -16.391 8.334 1.00 95.44 169 LYS A O 1
ATOM 1323 N N . CYS A 1 170 ? 5.369 -15.681 6.733 1.00 93.69 170 CYS A N 1
ATOM 1324 C CA . CYS A 1 170 ? 6.413 -15.171 5.862 1.00 93.69 170 CYS A CA 1
ATOM 1325 C C . CYS A 1 170 ? 7.134 -14.011 6.567 1.00 93.69 170 CYS A C 1
ATOM 1327 O O . CYS A 1 170 ? 6.480 -13.031 6.926 1.00 93.69 170 CYS A O 1
ATOM 1329 N N . PRO A 1 171 ? 8.468 -14.053 6.719 1.00 91.19 171 PRO A N 1
ATOM 1330 C CA . PRO A 1 171 ? 9.207 -13.016 7.438 1.00 91.19 171 PRO A CA 1
ATOM 1331 C C . PRO A 1 171 ? 9.198 -11.665 6.709 1.00 91.19 171 PRO A C 1
ATOM 1333 O O . PRO A 1 171 ? 9.350 -10.626 7.343 1.00 91.19 171 PRO A O 1
ATOM 1336 N N . ARG A 1 172 ? 8.985 -11.656 5.383 1.00 89.12 172 ARG A N 1
ATOM 1337 C CA . ARG A 1 172 ? 8.968 -10.425 4.576 1.00 89.12 172 ARG A CA 1
ATOM 1338 C C . ARG A 1 172 ? 7.682 -9.625 4.748 1.00 89.12 172 ARG A C 1
ATOM 1340 O O . ARG A 1 172 ? 7.740 -8.440 5.038 1.00 89.12 172 ARG A O 1
ATOM 1347 N N . CYS A 1 173 ? 6.527 -10.261 4.559 1.00 89.25 173 CYS A N 1
ATOM 1348 C CA . CYS A 1 173 ? 5.226 -9.594 4.686 1.00 89.25 173 CYS A CA 1
ATOM 1349 C C . CYS A 1 173 ? 4.563 -9.800 6.053 1.00 89.25 173 CYS A C 1
ATOM 1351 O O . CYS A 1 173 ? 3.446 -9.336 6.252 1.00 89.25 173 CYS A O 1
ATOM 1353 N N . LYS A 1 174 ? 5.206 -10.529 6.975 1.00 88.12 174 LYS A N 1
ATOM 1354 C CA . LYS A 1 174 ? 4.705 -10.830 8.326 1.00 88.12 174 LYS A CA 1
ATOM 1355 C C . LYS A 1 174 ? 3.290 -11.431 8.340 1.00 88.12 174 LYS A C 1
ATOM 1357 O O . LYS A 1 174 ? 2.496 -11.120 9.218 1.00 88.12 174 LYS A O 1
ATOM 1362 N N . GLY A 1 175 ? 2.964 -12.279 7.362 1.00 86.75 175 GLY A N 1
ATOM 1363 C CA . GLY A 1 175 ? 1.618 -12.859 7.226 1.00 86.75 175 GLY A CA 1
ATOM 1364 C C . GLY A 1 175 ? 0.683 -12.140 6.251 1.00 86.75 175 GLY A C 1
ATOM 1365 O O . GLY A 1 175 ? -0.281 -12.745 5.816 1.00 86.75 175 GLY A O 1
ATOM 1366 N N . ARG A 1 176 ? 0.975 -10.898 5.841 1.00 84.50 176 ARG A N 1
ATOM 1367 C CA . ARG A 1 176 ? 0.044 -10.087 5.031 1.00 84.50 176 ARG A CA 1
ATOM 1368 C C . ARG A 1 176 ? -0.121 -10.545 3.575 1.00 84.50 176 ARG A C 1
ATOM 1370 O O . ARG A 1 176 ? -1.146 -10.304 2.963 1.00 84.50 176 ARG A O 1
ATOM 1377 N N . GLY A 1 177 ? 0.910 -11.144 2.985 1.00 89.06 177 GLY A N 1
ATOM 1378 C CA . GLY A 1 177 ? 0.904 -11.569 1.581 1.00 89.06 177 GLY A CA 1
ATOM 1379 C C . GLY A 1 177 ? 1.278 -10.481 0.568 1.00 89.06 177 GLY A C 1
ATOM 1380 O O . GLY A 1 177 ? 1.657 -10.823 -0.545 1.00 89.06 177 GLY A O 1
ATOM 1381 N N . TYR A 1 178 ? 1.290 -9.203 0.949 1.00 87.62 178 TYR A N 1
ATOM 1382 C CA . TYR A 1 178 ? 1.663 -8.057 0.104 1.00 87.62 178 TYR A CA 1
ATOM 1383 C C . TYR A 1 178 ? 2.500 -7.022 0.880 1.00 87.62 178 TYR A C 1
ATOM 1385 O O . TYR A 1 178 ? 2.472 -7.020 2.119 1.00 87.62 178 TYR A O 1
ATOM 1393 N N . PRO A 1 179 ? 3.318 -6.192 0.201 1.00 84.88 179 PRO A N 1
ATOM 1394 C CA . PRO A 1 179 ? 4.068 -5.124 0.847 1.00 84.88 179 PRO A CA 1
ATOM 1395 C C . PRO A 1 179 ? 3.160 -3.938 1.208 1.00 84.88 179 PRO A C 1
ATOM 1397 O O . PRO A 1 179 ? 2.117 -3.719 0.596 1.00 84.88 179 PRO A O 1
ATOM 1400 N N . ARG A 1 180 ? 3.591 -3.174 2.215 1.00 85.44 180 ARG A N 1
ATOM 1401 C CA . ARG A 1 180 ? 2.973 -1.903 2.617 1.00 85.44 180 ARG A CA 1
ATOM 1402 C C . ARG A 1 180 ? 3.281 -0.798 1.614 1.00 85.44 180 ARG A C 1
ATOM 1404 O O . ARG A 1 180 ? 4.250 -0.920 0.854 1.00 85.44 180 ARG A O 1
ATOM 1411 N N . LEU A 1 181 ? 2.507 0.288 1.656 1.00 87.19 181 LEU A N 1
ATOM 1412 C CA . LEU A 1 181 ? 2.906 1.531 0.999 1.00 87.19 181 LEU A CA 1
ATOM 1413 C C . LEU A 1 181 ? 4.302 1.949 1.468 1.00 87.19 181 LEU A C 1
ATOM 1415 O O . LEU A 1 181 ? 4.712 1.697 2.603 1.00 87.19 181 LEU A O 1
ATOM 1419 N N . LYS A 1 182 ? 5.050 2.589 0.569 1.00 88.56 182 LYS A N 1
ATOM 1420 C CA . LYS A 1 182 ? 6.367 3.117 0.913 1.00 88.56 182 LYS A CA 1
ATOM 1421 C C . LYS A 1 182 ? 6.183 4.296 1.863 1.00 88.56 182 LYS A C 1
ATOM 1423 O O . LYS A 1 182 ? 5.534 5.273 1.501 1.00 88.56 182 LYS A O 1
ATOM 1428 N N . ASP A 1 183 ? 6.834 4.244 3.024 1.00 92.19 183 ASP A N 1
ATOM 1429 C CA . ASP A 1 183 ? 6.845 5.342 4.001 1.00 92.19 183 ASP A CA 1
ATOM 1430 C C . ASP A 1 183 ? 7.224 6.692 3.358 1.00 92.19 183 ASP A C 1
ATOM 1432 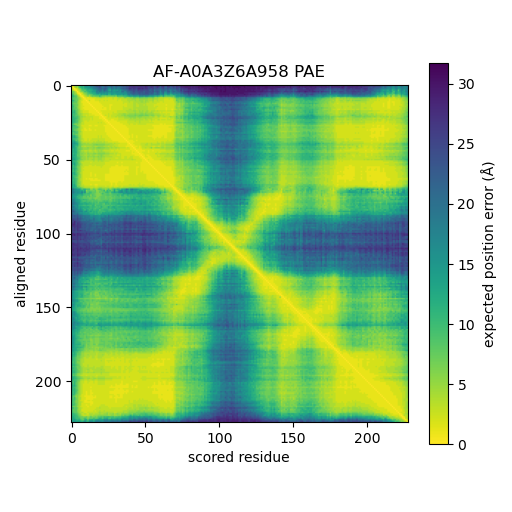O O . ASP A 1 183 ? 6.669 7.724 3.726 1.00 92.19 183 ASP A O 1
ATOM 1436 N N . THR A 1 184 ? 8.103 6.679 2.346 1.00 94.25 184 THR A N 1
ATOM 1437 C CA . THR A 1 184 ? 8.525 7.868 1.583 1.00 94.25 184 THR A CA 1
ATOM 1438 C C . THR A 1 184 ? 7.402 8.589 0.865 1.00 94.25 184 THR A C 1
ATOM 1440 O O . THR A 1 184 ? 7.463 9.806 0.719 1.00 94.25 184 THR A O 1
ATOM 1443 N N . GLU A 1 185 ? 6.386 7.868 0.410 1.00 93.25 185 GLU A N 1
ATOM 1444 C CA . GLU A 1 185 ? 5.223 8.473 -0.227 1.00 93.25 185 GLU A CA 1
ATOM 1445 C C . GLU A 1 185 ? 4.344 9.179 0.812 1.00 93.25 185 GLU A C 1
ATOM 1447 O O . GLU A 1 185 ? 3.851 10.277 0.570 1.00 93.25 185 GLU A O 1
ATOM 1452 N N . ILE A 1 186 ? 4.223 8.575 1.996 1.00 95.56 186 ILE A N 1
ATOM 1453 C CA . ILE A 1 186 ? 3.361 9.054 3.075 1.00 95.56 186 ILE A CA 1
ATOM 1454 C C . ILE A 1 186 ? 3.965 10.299 3.731 1.00 95.56 186 ILE A C 1
ATOM 1456 O O . ILE A 1 186 ? 3.309 11.336 3.804 1.00 95.56 186 ILE A O 1
ATOM 1460 N N . PHE A 1 187 ? 5.223 10.242 4.185 1.00 96.06 187 PHE A N 1
ATOM 1461 C CA . PHE A 1 187 ? 5.805 11.373 4.917 1.00 96.06 187 PHE A CA 1
ATOM 1462 C C . PHE A 1 187 ? 6.015 12.606 4.034 1.00 96.06 187 PHE A C 1
ATOM 1464 O O . PHE A 1 187 ? 5.885 13.728 4.524 1.00 96.06 187 PHE A O 1
ATOM 1471 N N . LYS A 1 188 ? 6.278 12.414 2.731 1.00 96.81 188 LYS A N 1
ATOM 1472 C CA . LYS A 1 188 ? 6.354 13.520 1.768 1.00 96.81 188 LYS A CA 1
ATOM 1473 C C . LYS A 1 188 ? 4.998 14.191 1.593 1.00 96.81 188 LYS A C 1
ATOM 1475 O O . LYS A 1 188 ? 4.938 15.414 1.631 1.00 96.81 188 LYS A O 1
ATOM 1480 N N . ALA A 1 189 ? 3.922 13.414 1.460 1.00 96.81 189 ALA A N 1
ATOM 1481 C CA . ALA A 1 189 ? 2.572 13.964 1.363 1.00 96.81 189 ALA A CA 1
ATOM 1482 C C . ALA A 1 189 ? 2.132 14.684 2.647 1.00 96.81 189 ALA A C 1
ATOM 1484 O O . ALA A 1 189 ? 1.429 15.686 2.585 1.00 96.81 189 ALA A O 1
ATOM 1485 N N . LEU A 1 190 ? 2.592 14.211 3.808 1.00 96.69 190 LEU A N 1
ATOM 1486 C CA . LEU A 1 190 ? 2.361 14.859 5.100 1.00 96.69 190 LEU A CA 1
ATOM 1487 C C . LEU A 1 190 ? 3.253 16.090 5.349 1.00 96.69 190 LEU A C 1
ATOM 1489 O O . LEU A 1 190 ? 3.072 16.765 6.361 1.00 96.69 190 LEU A O 1
ATOM 1493 N N . GLY A 1 191 ? 4.222 16.379 4.474 1.00 96.62 191 GLY A N 1
ATOM 1494 C CA . GLY A 1 191 ? 5.130 17.519 4.620 1.00 96.62 191 GLY A CA 1
ATOM 1495 C C . GLY A 1 191 ? 6.106 17.403 5.797 1.00 96.62 191 GLY A C 1
ATOM 1496 O O . GLY A 1 191 ? 6.530 18.421 6.339 1.00 96.62 191 GLY A O 1
ATOM 1497 N N . VAL A 1 192 ? 6.459 16.184 6.221 1.00 96.81 192 VAL A N 1
ATOM 1498 C CA . VAL A 1 192 ? 7.378 15.939 7.348 1.00 96.81 192 VAL A CA 1
ATOM 1499 C C . VAL A 1 192 ? 8.621 15.173 6.905 1.00 96.81 192 VAL A C 1
ATOM 1501 O O . VAL A 1 192 ? 8.619 14.469 5.898 1.00 96.81 192 VAL A O 1
ATOM 1504 N N . THR A 1 193 ? 9.709 15.291 7.668 1.00 97.44 193 THR A N 1
ATOM 1505 C CA . THR A 1 193 ? 10.940 14.537 7.395 1.00 97.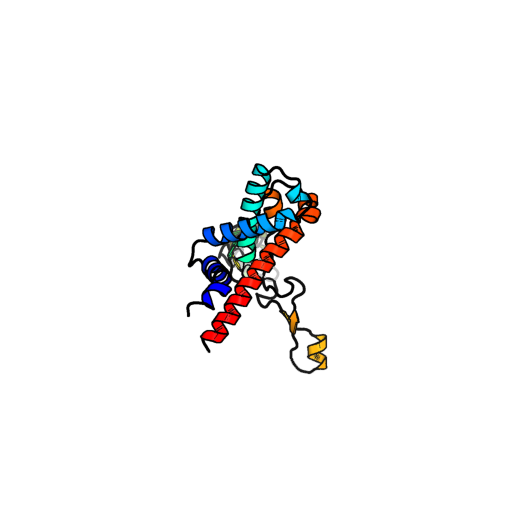44 193 THR A CA 1
ATOM 1506 C C . THR A 1 193 ? 10.783 13.059 7.759 1.00 97.44 193 THR A C 1
ATOM 1508 O O . THR A 1 193 ? 9.942 12.689 8.582 1.00 97.44 193 THR A O 1
ATOM 1511 N N . GLU A 1 194 ? 11.641 12.203 7.198 1.00 97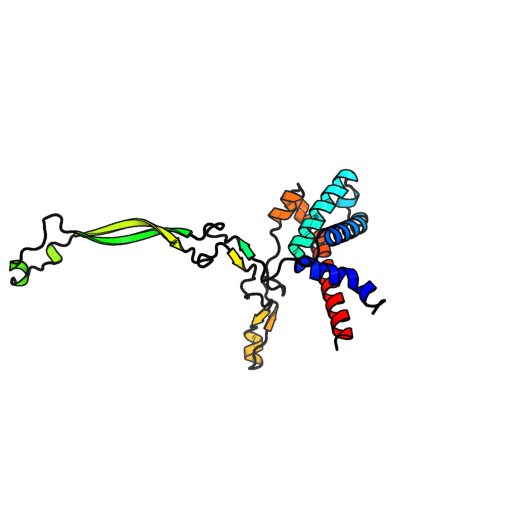.00 194 GLU A N 1
ATOM 1512 C CA . GLU A 1 194 ? 11.646 10.766 7.500 1.00 97.00 194 GLU A CA 1
ATOM 1513 C C . GLU A 1 194 ? 11.817 10.486 9.000 1.00 97.00 194 GLU A C 1
ATOM 1515 O O . GLU A 1 194 ? 11.110 9.648 9.560 1.00 97.00 194 GLU A O 1
ATOM 1520 N N . MET A 1 195 ? 12.719 11.208 9.678 1.00 97.06 195 MET A N 1
ATOM 1521 C CA . MET A 1 195 ? 12.915 11.045 11.120 1.00 97.06 195 MET A CA 1
ATOM 1522 C C . MET A 1 195 ? 11.651 11.420 11.896 1.00 97.06 195 MET A C 1
ATOM 1524 O O . MET A 1 195 ? 11.203 10.647 12.742 1.00 97.06 195 MET A O 1
ATOM 1528 N N . VAL A 1 196 ? 11.038 12.567 11.587 1.00 96.69 196 VAL A N 1
ATOM 1529 C CA . VAL A 1 196 ? 9.805 13.011 12.253 1.00 96.69 196 VAL A CA 1
ATOM 1530 C C . VAL A 1 196 ? 8.683 11.995 12.041 1.00 96.69 196 VAL A C 1
ATOM 1532 O O . VAL A 1 196 ? 8.005 11.639 13.004 1.00 96.69 196 VAL A O 1
ATOM 1535 N N . TRP A 1 197 ? 8.526 11.477 10.822 1.00 97.25 197 TRP A N 1
ATOM 1536 C CA . TRP A 1 197 ? 7.592 10.395 10.522 1.00 97.25 197 TRP A CA 1
ATOM 1537 C C . TRP A 1 197 ? 7.858 9.152 11.370 1.00 97.25 197 TRP A C 1
ATOM 1539 O O . TRP A 1 197 ? 6.962 8.687 12.077 1.00 97.25 197 TRP A O 1
ATOM 1549 N N . ARG A 1 198 ? 9.090 8.635 11.335 1.00 96.12 198 ARG A N 1
ATOM 1550 C CA . ARG A 1 198 ? 9.465 7.383 11.997 1.00 96.12 198 ARG A CA 1
ATOM 1551 C C . ARG A 1 198 ? 9.229 7.435 13.504 1.00 96.12 198 ARG A C 1
ATOM 1553 O O . ARG A 1 198 ? 8.716 6.467 14.057 1.00 96.12 198 ARG A O 1
ATOM 1560 N N . TYR A 1 199 ? 9.599 8.541 14.147 1.00 95.62 199 TYR A N 1
ATOM 1561 C CA . TYR A 1 199 ? 9.531 8.670 15.603 1.00 95.62 199 TYR A CA 1
ATOM 1562 C C . TYR A 1 199 ? 8.175 9.147 16.119 1.00 95.62 199 TYR A C 1
ATOM 1564 O O . TYR A 1 199 ? 7.778 8.731 17.203 1.00 95.62 199 TYR A O 1
ATOM 1572 N N . ASN A 1 200 ? 7.458 9.987 15.366 1.00 95.81 200 ASN A N 1
ATOM 1573 C CA . ASN A 1 200 ? 6.225 10.594 15.868 1.00 95.81 200 ASN A CA 1
ATOM 1574 C C . ASN A 1 200 ? 4.960 10.018 15.245 1.00 95.81 200 ASN A C 1
ATOM 1576 O O . ASN A 1 200 ? 3.962 9.955 15.935 1.00 95.81 200 ASN A O 1
ATOM 1580 N N . TYR A 1 201 ? 4.947 9.615 13.974 1.00 97.38 201 TYR A N 1
ATOM 1581 C CA . TYR A 1 201 ? 3.676 9.392 13.266 1.00 97.38 201 TYR A CA 1
ATOM 1582 C C . TYR A 1 201 ? 3.490 7.974 12.735 1.00 97.38 201 TYR A C 1
ATOM 1584 O O . TYR A 1 201 ? 2.354 7.521 12.599 1.00 97.38 201 TYR A O 1
ATOM 1592 N N . LYS A 1 202 ? 4.577 7.232 12.501 1.00 96.00 202 LYS A N 1
ATOM 1593 C CA . LYS A 1 202 ? 4.519 5.891 11.913 1.00 96.00 202 LYS A CA 1
ATOM 1594 C C . LYS A 1 202 ? 3.664 4.926 12.731 1.00 96.00 202 LYS A C 1
ATOM 1596 O O . LYS A 1 202 ? 2.797 4.258 12.178 1.00 96.00 202 LYS A O 1
ATOM 1601 N N . LEU A 1 203 ? 3.878 4.871 14.046 1.00 95.44 203 LEU A N 1
ATOM 1602 C CA . LEU A 1 203 ? 3.110 3.979 14.918 1.00 95.44 203 LEU A CA 1
ATOM 1603 C C . LEU A 1 203 ? 1.623 4.359 14.954 1.00 95.44 203 LEU A C 1
ATOM 1605 O O . LEU A 1 203 ? 0.761 3.484 14.981 1.00 95.44 203 LEU A O 1
ATOM 1609 N N . PHE A 1 204 ? 1.321 5.658 14.944 1.00 97.31 204 PHE A N 1
ATOM 1610 C CA . PHE A 1 204 ? -0.051 6.154 14.901 1.00 97.31 204 PHE A CA 1
ATOM 1611 C C . PHE A 1 204 ? -0.751 5.736 13.600 1.00 97.31 204 PHE A C 1
ATOM 1613 O O . PHE A 1 204 ? -1.846 5.179 13.647 1.00 97.31 204 PHE A O 1
ATOM 1620 N N . PHE A 1 205 ? -0.074 5.902 12.461 1.00 97.12 205 PHE A N 1
ATOM 1621 C CA . PHE A 1 205 ? -0.542 5.435 11.157 1.00 97.12 205 PHE A CA 1
ATOM 1622 C C . PHE A 1 205 ? -0.760 3.917 11.125 1.00 97.12 205 PHE A C 1
ATOM 1624 O O . PHE A 1 205 ? -1.831 3.451 10.739 1.00 97.12 205 PHE A O 1
ATOM 1631 N N . ASP A 1 206 ? 0.228 3.136 11.572 1.00 94.19 206 ASP A N 1
ATOM 1632 C CA . ASP A 1 206 ? 0.152 1.673 11.571 1.00 94.19 206 ASP A CA 1
ATOM 1633 C C . ASP A 1 206 ? -1.039 1.160 12.397 1.00 94.19 206 ASP A C 1
ATOM 1635 O O . ASP A 1 206 ? -1.722 0.236 11.959 1.00 94.19 206 ASP A O 1
ATOM 1639 N N . ARG A 1 207 ? -1.345 1.806 13.531 1.00 95.56 207 ARG A N 1
ATOM 1640 C CA . ARG A 1 207 ? -2.508 1.482 14.377 1.00 95.56 207 ARG A CA 1
ATOM 1641 C C . ARG A 1 207 ? -3.854 1.841 13.748 1.00 95.56 207 ARG A C 1
ATOM 1643 O O . ARG A 1 207 ? -4.860 1.221 14.087 1.00 95.56 207 ARG A O 1
ATOM 1650 N N . LEU A 1 208 ? -3.913 2.855 12.887 1.00 96.62 208 LEU A N 1
ATOM 1651 C CA . LEU A 1 208 ? -5.135 3.181 12.141 1.00 96.62 208 LEU A CA 1
ATOM 1652 C C . LEU A 1 208 ? -5.388 2.154 11.031 1.00 96.62 208 LEU A C 1
ATOM 1654 O O . LEU A 1 208 ? -6.515 1.696 10.868 1.00 96.62 208 LEU A O 1
ATOM 1658 N N . VAL A 1 209 ? -4.338 1.730 10.322 1.00 94.75 209 VAL A N 1
ATOM 1659 C CA . VAL A 1 209 ? -4.442 0.660 9.314 1.00 94.75 209 VAL A CA 1
ATOM 1660 C C . VAL A 1 209 ? -4.837 -0.666 9.964 1.00 94.75 209 VAL A C 1
ATOM 1662 O O . VAL A 1 209 ? -5.713 -1.369 9.466 1.00 94.75 209 VAL A O 1
ATOM 1665 N N . GLU A 1 210 ? -4.213 -1.011 11.091 1.00 91.69 210 GLU A N 1
ATOM 1666 C CA . GLU A 1 210 ? -4.559 -2.212 11.854 1.00 91.69 210 GLU A CA 1
ATOM 1667 C C . GLU A 1 210 ? -6.019 -2.192 12.315 1.00 91.69 210 GLU A C 1
ATOM 1669 O O . GLU A 1 210 ? -6.709 -3.197 12.169 1.00 91.69 210 GLU A O 1
ATOM 1674 N N . HIS A 1 211 ? -6.514 -1.037 12.777 1.00 94.12 211 HIS A N 1
ATOM 1675 C CA . HIS A 1 211 ? -7.924 -0.861 13.132 1.00 94.12 211 HIS A CA 1
ATOM 1676 C C . HIS A 1 211 ? -8.854 -1.212 11.967 1.00 94.12 211 HIS A C 1
ATOM 1678 O O . HIS A 1 211 ? -9.788 -1.980 12.153 1.00 94.12 211 HIS A O 1
ATOM 1684 N N . CYS A 1 212 ? -8.556 -0.742 10.753 1.00 93.81 212 CYS A N 1
ATOM 1685 C CA . CYS A 1 212 ? -9.361 -1.061 9.569 1.00 93.81 212 CYS A CA 1
ATOM 1686 C C . CYS A 1 212 ? -9.431 -2.577 9.305 1.00 93.81 212 CYS A C 1
ATOM 1688 O O . CYS A 1 212 ? -10.499 -3.114 9.021 1.00 93.81 212 CYS A O 1
ATOM 1690 N N . HIS A 1 213 ? -8.314 -3.295 9.452 1.00 91.00 213 HIS A N 1
ATOM 1691 C CA . HIS A 1 213 ? -8.308 -4.755 9.306 1.00 91.00 213 HIS A CA 1
ATOM 1692 C C . HIS A 1 213 ? -9.064 -5.477 10.428 1.00 91.00 213 HIS A C 1
ATOM 1694 O O . HIS A 1 213 ? -9.675 -6.516 10.172 1.00 91.00 213 HIS A O 1
ATOM 1700 N N . ILE A 1 214 ? -9.018 -4.959 11.660 1.00 90.75 214 ILE A N 1
ATOM 1701 C CA . ILE A 1 214 ? -9.779 -5.507 12.791 1.00 90.75 214 ILE A CA 1
ATOM 1702 C C . ILE A 1 214 ? -11.280 -5.372 12.529 1.00 90.75 214 ILE A C 1
ATOM 1704 O O . ILE A 1 214 ? -11.998 -6.357 12.689 1.00 90.75 214 ILE A O 1
ATOM 1708 N N . GLU A 1 215 ? -11.735 -4.200 12.084 1.00 92.50 215 GLU A N 1
ATOM 1709 C CA . GLU A 1 215 ? -13.142 -3.951 11.746 1.00 92.50 215 GLU A CA 1
ATOM 1710 C C . GLU A 1 215 ? -13.618 -4.853 10.596 1.00 92.50 215 GLU A C 1
ATOM 1712 O O . GLU A 1 215 ? -14.652 -5.509 10.724 1.00 92.50 215 GLU A O 1
ATOM 1717 N N . GLU A 1 216 ? -12.844 -4.973 9.507 1.00 90.38 216 GLU A N 1
ATOM 1718 C CA . GLU A 1 216 ? -13.149 -5.896 8.394 1.00 90.38 216 GLU A CA 1
ATOM 1719 C C . GLU A 1 216 ? -13.242 -7.351 8.889 1.00 90.38 216 GLU A C 1
ATOM 1721 O O . GLU A 1 216 ? -14.218 -8.044 8.610 1.00 90.38 216 GLU A O 1
ATOM 1726 N N . SER A 1 217 ? -12.272 -7.803 9.694 1.00 89.25 217 SER A N 1
ATOM 1727 C CA . SER A 1 217 ? -12.252 -9.174 10.235 1.00 89.25 217 SER A CA 1
ATOM 1728 C C . SER A 1 217 ? -13.407 -9.438 11.205 1.00 89.25 217 SER A C 1
ATOM 1730 O O . SER A 1 217 ? -13.899 -10.563 11.314 1.00 89.25 217 SER A O 1
ATOM 1732 N N . TYR A 1 218 ? -13.820 -8.424 11.966 1.00 89.94 218 TYR A N 1
ATOM 1733 C CA . TYR A 1 218 ? -14.980 -8.514 12.845 1.00 89.94 218 TYR A CA 1
ATOM 1734 C C . TYR A 1 218 ? -16.267 -8.640 12.026 1.00 89.94 218 TYR A C 1
ATOM 1736 O O . TYR A 1 218 ? -17.071 -9.532 12.301 1.00 89.94 218 TYR A O 1
ATOM 1744 N N . ALA A 1 219 ? -16.423 -7.823 10.982 1.00 89.12 219 ALA A N 1
ATOM 1745 C CA . ALA A 1 219 ? -17.554 -7.914 10.068 1.00 89.12 219 ALA A CA 1
ATOM 1746 C C . ALA A 1 219 ? -17.633 -9.279 9.373 1.00 89.12 219 ALA A C 1
ATOM 1748 O O . ALA A 1 219 ? -18.707 -9.876 9.346 1.00 89.12 219 ALA A O 1
ATOM 1749 N N . GLU A 1 220 ? -16.510 -9.820 8.898 1.00 87.25 220 GLU A N 1
ATOM 1750 C CA . GLU A 1 220 ? -16.454 -11.151 8.283 1.00 87.25 220 GLU A CA 1
ATOM 1751 C C . GLU A 1 220 ? -16.940 -12.250 9.244 1.00 87.25 220 GLU A C 1
ATOM 1753 O O . GLU A 1 220 ? -17.762 -13.086 8.869 1.00 87.25 220 GLU A O 1
ATOM 1758 N N . LYS A 1 221 ? -16.511 -12.213 10.513 1.00 87.94 221 LYS A N 1
ATOM 1759 C CA . LYS A 1 221 ? -16.978 -13.160 11.542 1.00 87.94 221 LYS A CA 1
ATOM 1760 C C . LYS A 1 221 ? -18.471 -13.028 11.822 1.00 87.94 221 LYS A C 1
ATOM 1762 O O . LYS A 1 221 ? -19.157 -14.037 11.966 1.00 87.94 221 LYS A O 1
ATOM 1767 N N . VAL A 1 222 ? -18.974 -11.798 11.927 1.00 86.56 222 VAL A N 1
ATOM 1768 C CA . VAL A 1 222 ? -20.403 -11.547 12.163 1.00 86.56 222 VAL A CA 1
ATOM 1769 C C . VAL A 1 222 ? -21.231 -12.052 10.982 1.00 86.56 222 VAL A C 1
ATOM 1771 O O . VAL A 1 222 ? -22.234 -12.724 11.206 1.00 86.56 222 VAL A O 1
ATOM 1774 N N . LEU A 1 223 ? -20.795 -11.796 9.746 1.00 82.50 223 LEU A N 1
ATOM 1775 C CA . LEU A 1 223 ? -21.460 -12.291 8.540 1.00 82.50 223 LEU A CA 1
ATOM 1776 C C . LEU A 1 223 ? -21.432 -13.821 8.464 1.00 82.50 223 LEU A C 1
ATOM 1778 O O . LEU A 1 223 ? -22.477 -14.421 8.232 1.00 82.50 223 LEU A O 1
ATOM 1782 N N . GLY A 1 224 ? -20.286 -14.451 8.735 1.00 82.00 224 GLY A N 1
ATOM 1783 C CA . GLY A 1 224 ? -20.142 -15.910 8.724 1.00 82.00 224 GLY A CA 1
ATOM 1784 C C . GLY A 1 224 ? -21.009 -16.638 9.758 1.00 82.00 224 GLY A C 1
ATOM 1785 O O . GLY A 1 224 ? -21.384 -17.783 9.536 1.00 82.00 224 GLY A O 1
ATOM 1786 N N . ASN A 1 225 ? -21.364 -15.979 10.864 1.00 78.56 225 ASN A N 1
ATOM 1787 C CA . ASN A 1 225 ? -22.304 -16.521 11.851 1.00 78.56 225 ASN A CA 1
ATOM 1788 C C . ASN A 1 225 ? -23.777 -16.374 11.436 1.00 78.56 225 ASN A C 1
ATOM 1790 O O . ASN A 1 225 ? -24.633 -17.007 12.042 1.00 78.56 225 ASN A O 1
ATOM 1794 N N . VAL A 1 226 ? -24.086 -15.501 10.472 1.00 74.38 226 VAL A N 1
ATOM 1795 C CA . VAL A 1 226 ? -25.457 -15.251 9.989 1.00 74.38 226 VAL A CA 1
ATOM 1796 C C . VAL A 1 226 ? -25.753 -16.042 8.713 1.00 74.38 226 VAL A C 1
ATOM 1798 O O . VAL A 1 226 ? -26.906 -16.374 8.459 1.00 74.38 226 VAL A O 1
ATOM 1801 N N . THR A 1 227 ? -24.736 -16.330 7.899 1.00 66.62 227 THR A N 1
ATOM 1802 C CA . THR A 1 227 ? -24.870 -17.073 6.634 1.00 66.62 227 THR A CA 1
ATOM 1803 C C . THR A 1 227 ? -24.734 -18.589 6.779 1.00 66.62 227 THR A C 1
ATOM 1805 O O . THR A 1 227 ? -24.845 -19.298 5.778 1.00 66.62 227 THR A O 1
ATOM 1808 N N . ARG A 1 228 ? -24.490 -19.085 7.994 1.00 49.22 228 ARG A N 1
ATOM 1809 C CA . ARG A 1 228 ? -24.332 -20.504 8.316 1.00 49.22 228 ARG A CA 1
ATOM 1810 C C . ARG A 1 228 ? -25.503 -20.993 9.151 1.00 49.22 228 ARG A C 1
ATOM 1812 O O . ARG A 1 228 ? -25.925 -22.140 8.903 1.00 49.22 228 ARG A O 1
#

InterPro domains:
  IPR003222 Antitermination protein [PF03589] (1-72)
  IPR003222 Antitermination protein [PF03589] (139-220)
  IPR036410 Heat shock protein DnaJ, cysteine-rich domain superfamily [SSF57938] (130-180)
  IPR038500 Antitermination protein Q superfamily [G3DSA:1.10.274.110] (124-228)

pLDDT: mean 89.4, std 9.15, range [41.78, 98.19]

Mean predicted aligned error: 10.03 Å

Foldseek 3Di:
DPPLCVLLVLLVQLVCCLVVNDPCPVNLVVLLVVLVVVLCVADVLVPDDPVLSSVLSSLLSVLLSVQLSAAQQDKDFQPQCSLVQKDKDKDKDWDWDQPPDFDDPCQVVDPPGHSCVRTDIDIDIDIDIDGDPRPRSRRIDGQFDPVSRQQWDWPVVVCVVVVHTDIDGDPQCRSRRGDGPDLVVSCVSSVHDPVCCVPRPVVVSVVSSVVSVVSNVSSVVSVVVVVD

Secondary structure (DSSP, 8-state):
--SHHHHHHHHHHHHHHHTTSS-SHHHHHHHHHHHHHHHTT-HHHHHS-HHHHHHHHHHHHHHHHHHHH--TT-EEE-TTTTT-SEEEEEEEEEEEE-TT-SPPGGGGGSTT--GGGG-EEEEEEEEEEEE-TTTTTSSEEE---TTTT-SEEE-HHHHHHHTS--EEE-TTTTTSSSPPPPHHHHHHHTT--HHHIIIIIHHHHHHHHHHHHHHHHHHHHHHHHH--

Solvent-accessible surface area (backbone atoms only — not comparable to full-atom values): 12749 Å² total; per-residue (Å²): 127,81,65,71,47,66,79,23,41,67,12,47,50,50,50,34,25,56,70,66,78,39,74,53,64,66,55,34,52,49,44,25,54,54,47,57,69,52,27,71,81,30,76,71,57,54,73,42,56,66,74,59,39,50,57,46,40,50,55,47,18,51,52,32,52,53,48,55,50,55,41,34,79,39,77,36,69,21,87,85,35,72,46,65,19,39,37,84,41,81,44,81,43,80,45,78,40,43,92,91,44,77,63,62,80,68,40,80,80,41,90,94,54,55,62,66,79,44,54,46,81,41,81,44,80,43,81,43,79,40,70,24,76,92,35,68,48,64,16,35,35,60,35,37,26,96,58,70,36,62,13,38,39,78,34,61,70,60,15,64,74,67,77,45,94,35,73,38,68,21,86,87,39,70,43,65,6,22,72,74,71,61,64,71,63,52,28,56,74,66,73,46,52,70,66,54,28,63,76,70,41,45,67,61,49,52,53,53,29,49,47,55,52,50,37,32,54,50,20,52,54,56,48,57,68,72,79,107

Organism: Salmonella enterica I (NCBI:txid59201)

Sequence (228 aa):
LGLLTAKAAVGIELYLAKAGVLSSENIIAYIRLLAEQRAERHGALRKMEEGKRSKFLDTMARYVFRDYSLSAASLVTCSSCHGAKLIDAEIFTNKVTYPDGKPPKWVKDTKGISPSDWEVWKSVREQVRVVCKACDGKGHVKNECRCRGRGEILDKKKSELQGVPVYKKCPRCKGRGYPRLKDTEIFKALGVTEMVWRYNYKLFFDRLVEHCHIEESYAEKVLGNVTR

Nearest PDB structures (foldseek):
  7ubm-assembly1_Q  TM=7.211E-01  e=3.036E-09  Escherichia phage Lambda
  7ubn-assembly1_Q  TM=6.935E-01  e=8.433E-09  Escherichia coli
  7ubl-assembly1_A  TM=7.270E-01  e=3.093E-07  Escherichia phage Lambda
  4mo1-assembly2_B  TM=6.601E-01  e=4.507E-07  Lambdavirus lambda